Protein AF-A0A8C3P202-F1 (afdb_monomer_lite)

Radius of gyration: 119.76 Å; chains: 1; bounding box: 228×41×345 Å

Sequence (283 aa):
MEAIKKKMQMLKLDKENALDRAEQAEAEQKQAEERSKQLEDELAAMQKKLKGTEDELDKYSEALKDAQEKLELAEKKAADAEAEVASLNRRIQLVEEELDRAQERLATALQKLEEAEKAADESERGMKVIENRALKDEEKMELQEIQLKEAKHIAEEADRKYEEVARKLVIIEGDLERTEERAELAESHSRELQEQIRVMDQNLKCLSVAEEKYSQKEDKYEEEIKILTDKLKEAETRAEFAERSVAKLEKTIDDLEDELYAQKLKYKAISEELDHALNDMTS

InterPro domains:
  IPR000533 Tropomyosin [PF00261] (67-282)
  IPR000533 Tropomyosin [PR00194] (84-101)
  IPR000533 Tropomyosin [PR00194] (120-140)
  IPR000533 Tropomyosin [PR00194] (145-173)
  IPR000533 Tropomyosin [PR00194] (175-198)
  IPR000533 Tropomyosin [PR00194] (231-256)
  IPR000533 Tropomyosin [PS00326] (232-240)

Organism: NCBI:txid181631

pLDDT: mean 90.15, std 11.26, range [46.34, 98.5]

Secondary structure (DSSP, 8-state):
-HHHHHHHHHHHHHHHHHHHHHHHHHHHHHHHHHHHHHHHHHHHHHHHHHHHHHHHHHHHHHHHHHHHHHHHHHHHHHHHHHHHHHHHHHHHHHHHHHHHHHHHHHHHHHHHHHHHHHHHHHHHHHHHHHHHHHHHHHHHHHHHHHHHHHHHHHHHHHHHHHHHHHHHHHHHHHHHHHHHHHHHHHHHHHHHHHHHHHHHHHHHHHHHHHHHHHHHHHHHHHHHHHHHHHHHHHHHHHHHHHHHHHHHHHHHHHHHHHHHHHHHHHHHHHHHHHHHHHHHTT-

Foldseek 3Di:
DPPVVVVVVVVVVVVVVVVVVVVVVVVVVVVVVVVVVVVVVVVVVVVVVVVVVVVVVVVVVVVVVVVVVVVVVVVVVVVVVVVVVVVVVVVVVVVVVVVVVVVVVVVVVVVVVVVVVVVVVVVVVVVVVVVVVVVVVVVVVVVVVVVVVVVVVVVVVVVVVVVVVVVVVVVVVVVVVVVVVVVVVVVVVVVVVVVVVVVVVVVVVVVVVVVVVVVVVVVVVVVVVVVVVVVVVVVVVVVVVVVVVVVVVVVVVVVVVVVVVVVVVVVVVVVVVVVVVVVVVVD

Structure (mmCIF, N/CA/C/O backbone):
data_AF-A0A8C3P202-F1
#
_entry.id   AF-A0A8C3P202-F1
#
loop_
_atom_site.group_PDB
_atom_site.id
_atom_site.type_symbol
_atom_site.label_atom_id
_atom_site.label_alt_id
_atom_site.label_comp_id
_atom_site.label_asym_id
_atom_site.label_entity_id
_atom_site.label_seq_id
_atom_site.pdbx_PDB_ins_code
_atom_site.Cartn_x
_atom_site.Cartn_y
_atom_site.Cartn_z
_atom_site.occupancy
_atom_site.B_iso_or_equiv
_atom_site.auth_seq_id
_atom_site.auth_comp_id
_atom_site.auth_asym_id
_atom_site.auth_atom_id
_atom_site.pdbx_PDB_model_num
ATOM 1 N N . MET A 1 1 ? -106.188 -20.465 180.409 1.00 54.84 1 MET A N 1
ATOM 2 C CA . MET A 1 1 ? -106.252 -21.406 179.266 1.00 54.84 1 MET A CA 1
ATOM 3 C C . MET A 1 1 ? -106.196 -20.729 177.883 1.00 54.84 1 MET A C 1
ATOM 5 O O . MET A 1 1 ? -106.003 -21.439 176.908 1.00 54.84 1 MET A O 1
ATOM 9 N N . GLU A 1 2 ? -106.261 -19.393 177.755 1.00 55.88 2 GLU A N 1
ATOM 10 C CA . GLU A 1 2 ? -106.167 -18.702 176.445 1.00 55.88 2 GLU A CA 1
ATOM 11 C C . GLU A 1 2 ? -104.735 -18.437 175.930 1.00 55.88 2 GLU A C 1
ATOM 13 O O . GLU A 1 2 ? -104.514 -18.387 174.722 1.00 55.88 2 GLU A O 1
ATOM 18 N N . ALA A 1 3 ? -103.733 -18.322 176.809 1.00 57.66 3 ALA A N 1
ATOM 19 C CA . ALA A 1 3 ? -102.369 -17.942 176.411 1.00 57.66 3 ALA A CA 1
ATOM 20 C C . ALA A 1 3 ? -101.606 -19.026 175.613 1.00 57.66 3 ALA A C 1
ATOM 22 O O . ALA A 1 3 ? -100.763 -18.705 174.778 1.00 57.66 3 ALA A O 1
ATOM 23 N N . ILE A 1 4 ? -101.918 -20.311 175.821 1.00 57.53 4 ILE A N 1
ATOM 24 C CA . ILE A 1 4 ? -101.243 -21.433 175.138 1.00 57.53 4 ILE A CA 1
ATOM 25 C C . ILE A 1 4 ? -101.755 -21.593 173.697 1.00 57.53 4 ILE A C 1
ATOM 27 O O . ILE A 1 4 ? -100.977 -21.873 172.787 1.00 57.53 4 ILE A O 1
ATOM 31 N N . LYS A 1 5 ? -103.044 -21.320 173.456 1.00 58.12 5 LYS A N 1
ATOM 32 C CA . LYS A 1 5 ? -103.673 -21.453 172.132 1.00 58.12 5 LYS A CA 1
ATOM 33 C C . LYS A 1 5 ? -103.136 -20.418 171.131 1.00 58.12 5 LYS A C 1
ATOM 35 O O . LYS A 1 5 ? -102.836 -20.773 169.995 1.00 58.12 5 LYS A O 1
ATOM 40 N N . LYS A 1 6 ? -102.910 -19.173 171.577 1.00 61.78 6 LYS A N 1
ATOM 41 C CA . LYS A 1 6 ? -102.292 -18.106 170.763 1.00 61.78 6 LYS A CA 1
ATOM 42 C C . LYS A 1 6 ? -100.832 -18.395 170.395 1.00 61.78 6 LYS A C 1
ATOM 44 O O . LYS A 1 6 ? -100.430 -18.133 169.267 1.00 61.78 6 LYS A O 1
ATOM 49 N N . LYS A 1 7 ? -100.044 -18.973 171.310 1.00 61.66 7 LYS A N 1
ATOM 50 C CA . LYS A 1 7 ? -98.632 -19.310 171.049 1.00 61.66 7 LYS A CA 1
ATOM 51 C C . LYS A 1 7 ? -98.490 -20.478 170.066 1.00 61.66 7 LYS A C 1
ATOM 53 O O . LYS A 1 7 ? -97.602 -20.466 169.222 1.00 61.66 7 LYS A O 1
ATOM 58 N N . MET A 1 8 ? -99.407 -21.444 170.132 1.00 64.00 8 MET A N 1
ATOM 59 C CA . MET A 1 8 ? -99.471 -22.566 169.194 1.00 64.00 8 MET A CA 1
ATOM 60 C C . MET A 1 8 ? -99.947 -22.131 167.795 1.00 64.00 8 MET A C 1
ATOM 62 O O . MET A 1 8 ? -99.439 -22.641 166.803 1.00 64.00 8 MET A O 1
ATOM 66 N N . GLN A 1 9 ? -100.861 -21.154 167.701 1.00 62.09 9 GLN A N 1
ATOM 67 C CA . GLN A 1 9 ? -101.230 -20.528 166.422 1.00 62.09 9 GLN A CA 1
ATOM 68 C C . GLN A 1 9 ? -100.078 -19.723 165.805 1.00 62.09 9 GLN A C 1
ATOM 70 O O . GLN A 1 9 ? -99.850 -19.855 164.609 1.00 62.09 9 GLN A O 1
ATOM 75 N N . MET A 1 10 ? -99.324 -18.957 166.604 1.00 69.00 10 MET A N 1
ATOM 76 C CA . MET A 1 10 ? -98.134 -18.246 166.111 1.00 69.00 10 MET A CA 1
ATOM 77 C C . MET A 1 10 ? -97.054 -19.205 165.603 1.00 69.00 10 MET A C 1
ATOM 79 O O . MET A 1 10 ? -96.585 -19.038 164.489 1.00 69.00 10 MET A O 1
ATOM 83 N N . LEU A 1 11 ? -96.727 -20.266 166.349 1.00 66.94 11 LEU A N 1
ATOM 84 C CA . LEU A 1 11 ? -95.738 -21.256 165.901 1.00 66.94 11 LEU A CA 1
ATOM 85 C C . LEU A 1 11 ? -96.169 -22.012 164.637 1.00 66.94 11 LEU A C 1
ATOM 87 O O . LEU A 1 11 ? -95.322 -22.420 163.846 1.00 66.94 11 LEU A O 1
ATOM 91 N N . LYS A 1 12 ? -97.478 -22.211 164.438 1.00 69.25 12 LYS A N 1
ATOM 92 C CA . LYS A 1 12 ? -98.001 -22.815 163.209 1.00 69.25 12 LYS A CA 1
ATOM 93 C C . LYS A 1 12 ? -97.858 -21.863 162.016 1.00 69.25 12 LYS A C 1
ATOM 95 O O . LYS A 1 12 ? -97.403 -22.303 160.969 1.00 69.25 12 LYS A O 1
ATOM 100 N N . LEU A 1 13 ? -98.165 -20.579 162.213 1.00 73.50 13 LEU A N 1
ATOM 101 C CA . LEU A 1 13 ? -98.005 -19.537 161.197 1.00 73.50 13 LEU A CA 1
ATOM 102 C C . LEU A 1 13 ? -96.526 -19.312 160.837 1.00 73.50 13 LEU A C 1
ATOM 104 O O . LEU A 1 13 ? -96.193 -19.177 159.667 1.00 73.50 13 LEU A O 1
ATOM 108 N N . ASP A 1 14 ? -95.625 -19.333 161.823 1.00 71.94 14 ASP A N 1
ATOM 109 C CA . ASP A 1 14 ? -94.181 -19.209 161.590 1.00 71.94 14 ASP A CA 1
ATOM 110 C C . ASP A 1 14 ? -93.615 -20.424 160.843 1.00 71.94 14 ASP A C 1
ATOM 112 O O . ASP A 1 14 ? -92.742 -20.271 159.992 1.00 71.94 14 ASP A O 1
ATOM 116 N N . LYS A 1 15 ? -94.131 -21.632 161.116 1.00 71.75 15 LYS A N 1
ATOM 117 C CA . LYS A 1 15 ? -93.761 -22.842 160.370 1.00 71.75 15 LYS A CA 1
ATOM 118 C C . LYS A 1 15 ? -94.269 -22.797 158.927 1.00 71.75 15 LYS A C 1
ATOM 120 O O . LYS A 1 15 ? -93.517 -23.168 158.033 1.00 71.75 15 LYS A O 1
ATOM 125 N N . GLU A 1 16 ? -95.512 -22.367 158.708 1.00 72.69 16 GLU A N 1
ATOM 126 C CA . GLU A 1 16 ? -96.085 -22.201 157.363 1.00 72.69 16 GLU A CA 1
ATOM 127 C C . GLU A 1 16 ? -95.304 -21.132 156.572 1.00 72.69 16 GLU A C 1
ATOM 129 O O . GLU A 1 16 ? -94.831 -21.424 155.483 1.00 72.69 16 GLU A O 1
ATOM 134 N N . ASN A 1 17 ? -94.989 -19.976 157.169 1.00 72.88 17 ASN A N 1
ATOM 135 C CA . ASN A 1 17 ? -94.157 -18.944 156.527 1.00 72.88 17 ASN A CA 1
ATOM 136 C C . ASN A 1 17 ? -92.713 -19.395 156.235 1.00 72.88 17 ASN A C 1
ATOM 138 O O . ASN A 1 17 ? -92.104 -18.944 155.264 1.00 72.88 17 ASN A O 1
ATOM 142 N N . ALA A 1 18 ? -92.121 -20.232 157.093 1.00 75.62 18 ALA A N 1
ATOM 143 C CA . ALA A 1 18 ? -90.781 -20.770 156.865 1.00 75.62 18 ALA A CA 1
ATOM 144 C C . ALA A 1 18 ? -90.766 -21.828 155.751 1.00 75.62 18 ALA A C 1
ATOM 146 O O . ALA A 1 18 ? -89.800 -21.882 154.993 1.00 75.62 18 ALA A O 1
ATOM 147 N N . LEU A 1 19 ? -91.828 -22.635 155.645 1.00 72.75 19 LEU A N 1
ATOM 148 C CA . LEU A 1 19 ? -92.011 -23.592 154.554 1.00 72.75 19 LEU A CA 1
ATOM 149 C C . LEU A 1 19 ? -92.249 -22.874 153.226 1.00 72.75 19 LEU A C 1
ATOM 151 O O . LEU A 1 19 ? -91.530 -23.162 152.278 1.00 72.75 19 LEU A O 1
ATOM 155 N N . ASP A 1 20 ? -93.131 -21.873 153.186 1.00 75.81 20 ASP A N 1
ATOM 156 C CA . ASP A 1 20 ? -93.367 -21.075 151.977 1.00 75.81 20 ASP A CA 1
ATOM 157 C C . ASP A 1 20 ? -92.078 -20.386 151.506 1.00 75.81 20 ASP A C 1
ATOM 159 O O . ASP A 1 20 ? -91.771 -20.393 150.319 1.00 75.81 20 ASP A O 1
ATOM 163 N N . ARG A 1 21 ? -91.261 -19.848 152.426 1.00 75.81 21 ARG A N 1
ATOM 164 C CA . ARG A 1 21 ? -89.943 -19.282 152.077 1.00 75.81 21 ARG A CA 1
ATOM 165 C C . ARG A 1 21 ? -88.950 -20.321 151.563 1.00 75.81 21 ARG A C 1
ATOM 167 O O . ARG A 1 21 ? -88.157 -19.989 150.688 1.00 75.81 21 ARG A O 1
ATOM 174 N N . ALA A 1 22 ? -88.952 -21.533 152.113 1.00 76.38 22 ALA A N 1
ATOM 175 C CA . ALA A 1 22 ? -88.107 -22.619 151.625 1.00 76.38 22 ALA A CA 1
ATOM 176 C C . ALA A 1 22 ? -88.545 -23.083 150.228 1.00 76.38 22 ALA A C 1
ATOM 178 O O . ALA A 1 22 ? -87.693 -23.232 149.359 1.00 76.38 22 ALA A O 1
ATOM 179 N N . GLU A 1 23 ? -89.850 -23.218 149.982 1.00 77.06 23 GLU A N 1
ATOM 180 C CA . GLU A 1 23 ? -90.392 -23.556 148.660 1.00 77.06 23 GLU A CA 1
ATOM 181 C C . GLU A 1 23 ? -90.104 -22.453 147.631 1.00 77.06 23 GLU A C 1
ATOM 183 O O . GLU A 1 23 ? -89.724 -22.744 146.497 1.00 77.06 23 GLU A O 1
ATOM 188 N N . GLN A 1 24 ? -90.208 -21.180 148.028 1.00 78.75 24 GLN A N 1
ATOM 189 C CA . GLN A 1 24 ? -89.862 -20.049 147.165 1.00 78.75 24 GLN A CA 1
ATOM 190 C C . GLN A 1 24 ? -88.363 -20.030 146.833 1.00 78.75 24 GLN A C 1
ATOM 192 O O . GLN A 1 24 ? -87.998 -19.830 145.677 1.00 78.75 24 GLN A O 1
ATOM 197 N N . ALA A 1 25 ? -87.499 -20.305 147.814 1.00 77.88 25 ALA A N 1
ATOM 198 C CA . ALA A 1 25 ? -86.056 -20.391 147.607 1.00 77.88 25 ALA A CA 1
ATOM 199 C C . ALA A 1 25 ? -85.651 -21.598 146.739 1.00 77.88 25 ALA A C 1
ATOM 201 O O . ALA A 1 25 ? -84.775 -21.456 145.891 1.00 77.88 25 ALA A O 1
ATOM 202 N N . GLU A 1 26 ? -86.297 -22.762 146.889 1.00 78.81 26 GLU A N 1
ATOM 203 C CA . GLU A 1 26 ? -86.082 -23.919 146.004 1.00 78.81 26 GLU A CA 1
ATOM 204 C C . GLU A 1 26 ? -86.549 -23.634 144.570 1.00 78.81 26 GLU A C 1
ATOM 206 O O . GLU A 1 26 ? -85.863 -23.998 143.612 1.00 78.81 26 GLU A O 1
ATOM 211 N N . ALA A 1 27 ? -87.686 -22.953 144.398 1.00 80.62 27 ALA A N 1
ATOM 212 C CA . ALA A 1 27 ? -88.175 -22.556 143.081 1.00 80.62 27 ALA A CA 1
ATOM 213 C C . ALA A 1 27 ? -87.225 -21.558 142.397 1.00 80.62 27 ALA A C 1
ATOM 215 O O . ALA A 1 27 ? -86.916 -21.715 141.214 1.00 80.62 27 ALA A O 1
ATOM 216 N N . GLU A 1 28 ? -86.717 -20.570 143.138 1.00 81.00 28 GLU A N 1
ATOM 217 C CA . GLU A 1 28 ? -85.725 -19.611 142.641 1.00 81.00 28 GLU A CA 1
ATOM 218 C C . GLU A 1 28 ? -84.378 -20.277 142.336 1.00 81.00 28 GLU A C 1
ATOM 220 O O . GLU A 1 28 ? -83.794 -20.002 141.287 1.00 81.00 28 GLU A O 1
ATOM 225 N N . GLN A 1 29 ? -83.907 -21.197 143.187 1.00 82.75 29 GLN A N 1
ATOM 226 C CA . GLN A 1 29 ? -82.690 -21.973 142.936 1.00 82.75 29 GLN A CA 1
ATOM 227 C C . GLN A 1 29 ? -82.827 -22.792 141.653 1.00 82.75 29 GLN A C 1
ATOM 229 O O . GLN A 1 29 ? -81.955 -22.729 140.790 1.00 82.75 29 GLN A O 1
ATOM 234 N N . LYS A 1 30 ? -83.939 -23.511 141.484 1.00 82.62 30 LYS A N 1
ATOM 235 C CA . LYS A 1 30 ? -84.180 -24.327 140.292 1.00 82.62 30 LYS A CA 1
ATOM 236 C C . LYS A 1 30 ? -84.268 -23.472 139.026 1.00 82.62 30 LYS A C 1
ATOM 238 O O . LYS A 1 30 ? -83.717 -23.841 137.993 1.00 82.62 30 LYS A O 1
ATOM 243 N N . GLN A 1 31 ? -84.898 -22.300 139.108 1.00 83.38 31 GLN A N 1
ATOM 244 C CA . GLN A 1 31 ? -84.976 -21.359 137.990 1.00 83.38 31 GLN A CA 1
ATOM 245 C C . GLN A 1 31 ? -83.608 -20.733 137.657 1.00 83.38 31 GLN A C 1
ATOM 247 O O . GLN A 1 31 ? -83.308 -20.486 136.486 1.00 83.38 31 GLN A O 1
ATOM 252 N N . ALA A 1 32 ? -82.765 -20.487 138.662 1.00 82.56 32 ALA A N 1
ATOM 253 C CA . ALA A 1 32 ? -81.394 -20.020 138.475 1.00 82.56 32 ALA A CA 1
ATOM 254 C C . ALA A 1 32 ? -80.491 -21.113 137.881 1.00 82.56 32 ALA A C 1
ATOM 256 O O . ALA A 1 32 ? -79.708 -20.818 136.983 1.00 82.56 32 ALA A O 1
ATOM 257 N N . GLU A 1 33 ? -80.637 -22.366 138.314 1.00 82.38 33 GLU A N 1
ATOM 258 C CA . GLU A 1 33 ? -79.932 -23.523 137.752 1.00 82.38 33 GLU A CA 1
ATOM 259 C C . GLU A 1 33 ? -80.336 -23.777 136.294 1.00 82.38 33 GLU A C 1
ATOM 261 O O . GLU A 1 33 ? -79.470 -23.972 135.442 1.00 82.38 33 GLU A O 1
ATOM 266 N N . GLU A 1 34 ? -81.630 -23.695 135.966 1.00 85.00 34 GLU A N 1
ATOM 267 C CA . GLU A 1 34 ? -82.111 -23.794 134.581 1.00 85.00 34 GLU A CA 1
ATOM 268 C C . GLU A 1 34 ? -81.570 -22.655 133.704 1.00 85.00 34 GLU A C 1
ATOM 270 O O . GLU A 1 34 ? -81.128 -22.909 132.583 1.00 85.00 34 GLU A O 1
ATOM 275 N N . ARG A 1 35 ? -81.526 -21.416 134.216 1.00 85.44 35 ARG A N 1
ATOM 276 C CA . ARG A 1 35 ? -80.904 -20.281 133.509 1.00 85.44 35 ARG A CA 1
ATOM 277 C C . ARG A 1 35 ? -79.398 -20.448 133.341 1.00 85.44 35 ARG A C 1
ATOM 279 O O . ARG A 1 35 ? -78.883 -20.146 132.270 1.00 85.44 35 ARG A O 1
ATOM 286 N N . SER A 1 36 ? -78.697 -20.925 134.367 1.00 86.69 36 SER A N 1
ATOM 287 C CA . SER A 1 36 ? -77.256 -21.189 134.298 1.00 86.69 36 SER A CA 1
ATOM 288 C C . SER A 1 36 ? -76.960 -22.230 133.227 1.00 86.69 36 SER A C 1
ATOM 290 O O . SER A 1 36 ? -76.088 -22.024 132.393 1.00 86.69 36 SER A O 1
ATOM 292 N N . LYS A 1 37 ? -77.752 -23.305 133.186 1.00 87.12 37 LYS A N 1
ATOM 293 C CA . LYS A 1 37 ? -77.608 -24.372 132.198 1.00 87.12 37 LYS A CA 1
ATOM 294 C C . LYS A 1 37 ? -77.903 -23.898 130.772 1.00 87.12 37 LYS A C 1
ATOM 296 O O . LYS A 1 37 ? -77.155 -24.227 129.860 1.00 87.12 37 LYS A O 1
ATOM 301 N N . GLN A 1 38 ? -78.939 -23.078 130.580 1.00 86.25 38 GLN A N 1
ATOM 302 C CA . GLN A 1 38 ? -79.222 -22.451 129.281 1.00 86.25 38 GLN A CA 1
ATOM 303 C C . GLN A 1 38 ? -78.065 -21.560 128.811 1.00 86.25 38 GLN A C 1
ATOM 305 O O . GLN A 1 38 ? -77.662 -21.645 127.654 1.00 86.25 38 GLN A O 1
ATOM 310 N N . LEU A 1 39 ? -77.500 -20.745 129.705 1.00 84.69 39 LEU A N 1
ATOM 311 C CA . LEU A 1 39 ? -76.360 -19.886 129.384 1.00 84.69 39 LEU A CA 1
ATOM 312 C C . LEU A 1 39 ? -75.084 -20.691 129.106 1.00 84.69 39 LEU A C 1
ATOM 314 O O . LEU A 1 39 ? -74.321 -20.316 128.221 1.00 84.69 39 LEU A O 1
ATOM 318 N N . GLU A 1 40 ? -74.851 -21.795 129.817 1.00 84.50 40 GLU A N 1
ATOM 319 C CA . GLU A 1 40 ? -73.735 -22.712 129.551 1.00 84.50 40 GLU A CA 1
ATOM 320 C C . GLU A 1 40 ? -73.865 -23.386 128.177 1.00 84.50 40 GLU A C 1
ATOM 322 O O . GLU A 1 40 ? -72.892 -23.421 127.419 1.00 84.50 40 GLU A O 1
ATOM 327 N N . ASP A 1 41 ? -75.064 -23.854 127.817 1.00 87.9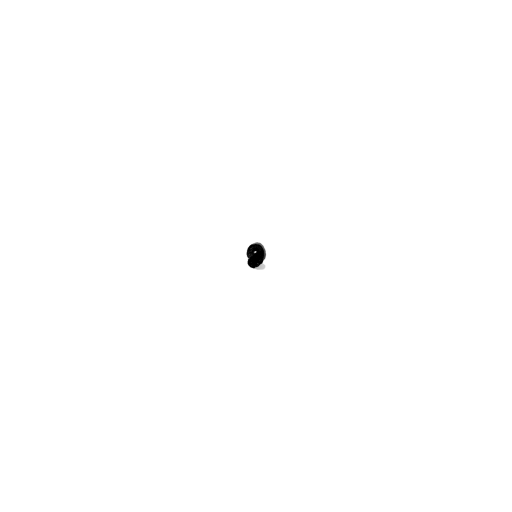4 41 ASP A N 1
ATOM 328 C CA . ASP A 1 41 ? -75.341 -24.453 126.507 1.00 87.94 41 ASP A CA 1
ATOM 329 C C . ASP A 1 41 ? -75.203 -23.420 125.368 1.00 87.94 41 ASP A C 1
ATOM 331 O O . ASP A 1 41 ? -74.625 -23.717 124.315 1.00 87.94 41 ASP A O 1
ATOM 335 N N . GLU A 1 42 ? -75.669 -22.182 125.573 1.00 87.75 42 GLU A N 1
ATOM 336 C CA . GLU A 1 42 ? -75.486 -21.075 124.624 1.00 87.75 42 GLU A CA 1
ATOM 337 C C . GLU A 1 42 ? -74.012 -20.678 124.477 1.00 87.75 42 GLU A C 1
ATOM 339 O O . GLU A 1 42 ? -73.537 -20.475 123.355 1.00 87.75 42 GLU A O 1
ATOM 344 N N . LEU A 1 43 ? -73.261 -20.618 125.581 1.00 88.12 43 LEU A N 1
ATOM 345 C CA . LEU A 1 43 ? -71.829 -20.330 125.567 1.00 88.12 43 LEU A CA 1
ATOM 346 C C . LEU A 1 43 ? -71.063 -21.418 124.804 1.00 88.12 43 LEU A C 1
ATOM 348 O O . LEU A 1 43 ? -70.231 -21.099 123.955 1.00 88.12 43 LEU A O 1
ATOM 352 N N . ALA A 1 44 ? -71.382 -22.693 125.040 1.00 88.94 44 ALA A N 1
ATOM 353 C CA . ALA A 1 44 ? -70.796 -23.819 124.317 1.00 88.94 44 ALA A CA 1
ATOM 354 C C . ALA A 1 44 ? -71.130 -23.776 122.813 1.00 88.94 44 ALA A C 1
ATOM 356 O O . ALA A 1 44 ? -70.258 -24.005 121.967 1.00 88.94 44 ALA A O 1
ATOM 357 N N . ALA A 1 45 ? -72.370 -23.429 122.452 1.00 89.69 45 ALA A N 1
ATOM 358 C CA . ALA A 1 45 ? -72.771 -23.259 121.057 1.00 89.69 45 ALA A CA 1
ATOM 359 C C . ALA A 1 45 ? -72.044 -22.082 120.380 1.00 89.69 45 ALA A C 1
ATOM 361 O O . ALA A 1 45 ? -71.606 -22.207 119.231 1.00 89.69 45 ALA A O 1
ATOM 362 N N . MET A 1 46 ? -71.875 -20.960 121.085 1.00 87.50 46 MET A N 1
ATOM 363 C CA . MET A 1 46 ? -71.148 -19.786 120.595 1.00 87.50 46 MET A CA 1
ATOM 364 C C . MET A 1 46 ? -69.649 -20.054 120.460 1.00 87.50 46 MET A C 1
ATOM 366 O O . MET A 1 46 ? -69.072 -19.687 119.443 1.00 87.50 46 MET A O 1
ATOM 370 N N . GLN A 1 47 ? -69.031 -20.769 121.403 1.00 89.06 47 GLN A N 1
ATOM 371 C CA . GLN A 1 47 ? -67.635 -21.204 121.292 1.00 89.06 47 GLN A CA 1
ATOM 372 C C . GLN A 1 47 ? -67.423 -22.141 120.099 1.00 89.06 47 GLN A C 1
ATOM 374 O O . GLN A 1 47 ? -66.440 -22.006 119.373 1.00 89.06 47 GLN A O 1
ATOM 379 N N . LYS A 1 48 ? -68.362 -23.062 119.840 1.00 91.62 48 LYS A N 1
ATOM 380 C CA . LYS A 1 48 ? -68.295 -23.942 118.665 1.00 91.62 48 LYS A CA 1
ATOM 381 C C . LYS A 1 48 ? -68.431 -23.165 117.352 1.00 91.62 48 LYS A C 1
ATOM 383 O O . LYS A 1 48 ? -67.718 -23.472 116.400 1.00 91.62 48 LYS A O 1
ATOM 388 N N . LYS A 1 49 ? -69.326 -22.171 117.293 1.00 91.31 49 LYS A N 1
ATOM 389 C CA . LYS A 1 49 ? -69.456 -21.279 116.128 1.00 91.31 49 LYS A CA 1
ATOM 390 C C . LYS A 1 49 ? -68.209 -20.426 115.925 1.00 91.31 49 LYS A C 1
ATOM 392 O O . LYS A 1 49 ? -67.736 -20.364 114.800 1.00 91.31 49 LYS A O 1
ATOM 397 N N . LEU A 1 50 ? -67.671 -19.840 116.997 1.00 90.81 50 LEU A N 1
ATOM 398 C CA . LEU A 1 50 ? -66.444 -19.047 116.963 1.00 90.81 50 LEU A CA 1
ATOM 399 C C . LEU A 1 50 ? -65.290 -19.870 116.385 1.00 90.81 50 LEU A C 1
ATOM 401 O O . LEU A 1 50 ? -64.668 -19.446 115.418 1.00 90.81 50 LEU A O 1
ATOM 405 N N . LYS A 1 51 ? -65.095 -21.092 116.892 1.00 91.56 51 LYS A N 1
ATOM 406 C CA . LYS A 1 51 ? -64.060 -21.996 116.390 1.00 91.56 51 LYS A CA 1
ATOM 407 C C . LYS A 1 51 ? -64.262 -22.359 114.915 1.00 91.56 51 LYS A C 1
ATOM 409 O O . LYS A 1 51 ? -63.310 -22.362 114.151 1.00 91.56 51 LYS A O 1
ATOM 414 N N . GLY A 1 52 ? -65.504 -22.611 114.494 1.00 91.00 52 GLY A N 1
ATOM 415 C CA . GLY A 1 52 ? -65.817 -22.850 113.081 1.00 91.00 52 GLY A CA 1
ATOM 416 C C . GLY A 1 52 ? -65.497 -21.647 112.186 1.00 91.00 52 GLY A C 1
ATOM 417 O O . GLY A 1 52 ? -64.946 -21.824 111.106 1.00 91.00 52 GLY A O 1
ATOM 418 N N . THR A 1 53 ? -65.792 -20.428 112.646 1.00 89.62 53 THR A N 1
ATOM 419 C CA . THR A 1 53 ? -65.451 -19.201 111.912 1.00 89.62 53 THR A CA 1
ATOM 420 C C . THR A 1 53 ? -63.954 -18.895 111.914 1.00 89.62 53 THR A C 1
ATOM 422 O O . THR A 1 53 ? -63.462 -18.367 110.925 1.00 89.62 53 THR A O 1
ATOM 425 N N . GLU A 1 54 ? -63.224 -19.238 112.980 1.00 90.19 54 GLU A N 1
ATOM 426 C CA . GLU A 1 54 ? -61.758 -19.143 113.035 1.00 90.19 54 GLU A CA 1
ATOM 427 C C . GLU A 1 54 ? -61.118 -20.119 112.038 1.00 90.19 54 GLU A C 1
ATOM 429 O O . GLU A 1 54 ? -60.323 -19.696 111.204 1.00 90.19 54 GLU A O 1
ATOM 434 N N . ASP A 1 55 ? -61.556 -21.383 112.024 1.00 92.38 55 ASP A N 1
ATOM 435 C CA . ASP A 1 55 ? -61.076 -22.392 111.069 1.00 92.38 55 ASP A CA 1
ATOM 436 C C . ASP A 1 55 ? -61.365 -21.989 109.604 1.00 92.38 55 ASP A C 1
ATOM 438 O O . ASP A 1 55 ? -60.590 -22.294 108.695 1.00 92.38 55 ASP A O 1
ATOM 442 N N . GLU A 1 56 ? -62.502 -21.336 109.336 1.00 92.00 56 GLU A N 1
ATOM 443 C CA . GLU A 1 56 ? -62.824 -20.791 108.010 1.00 92.00 56 GLU A CA 1
ATOM 444 C C . GLU A 1 56 ? -61.966 -19.571 107.665 1.00 92.00 56 GLU A C 1
ATOM 446 O O . GLU A 1 56 ? -61.479 -19.469 106.537 1.00 92.00 56 GLU A O 1
ATOM 451 N N . LEU A 1 57 ? -61.749 -18.666 108.621 1.00 92.94 57 LEU A N 1
ATOM 452 C CA . LEU A 1 57 ? -60.904 -17.489 108.440 1.00 92.94 57 LEU A CA 1
ATOM 453 C C . LEU A 1 57 ? -59.456 -17.882 108.131 1.00 92.94 57 LEU A C 1
ATOM 455 O O . LEU A 1 57 ? -58.857 -17.293 107.229 1.00 92.94 57 LEU A O 1
ATOM 459 N N . ASP A 1 58 ? -58.921 -18.892 108.816 1.00 93.56 58 ASP A N 1
ATOM 460 C CA . ASP A 1 58 ? -57.579 -19.420 108.569 1.00 93.56 58 ASP A CA 1
ATOM 461 C C . ASP A 1 58 ? -57.476 -20.010 107.157 1.00 93.56 58 ASP A C 1
ATOM 463 O O . ASP A 1 58 ? -56.579 -19.643 106.395 1.00 93.56 58 ASP A O 1
ATOM 467 N N . LYS A 1 59 ? -58.456 -20.826 106.742 1.00 94.00 59 LYS A N 1
ATOM 468 C CA . LYS A 1 59 ? -58.508 -21.388 105.379 1.00 94.00 59 LYS A CA 1
ATOM 469 C C . LYS A 1 59 ? -58.574 -20.313 104.300 1.00 94.00 59 LYS A C 1
ATOM 471 O O . LYS A 1 59 ? -57.869 -20.410 103.297 1.00 94.00 59 LYS A O 1
ATOM 476 N N . TYR A 1 60 ? -59.424 -19.302 104.471 1.00 93.19 60 TYR A N 1
ATOM 477 C CA . TYR A 1 60 ? -59.521 -18.211 103.501 1.00 93.19 60 TYR A CA 1
ATOM 478 C C . TYR A 1 60 ? -58.267 -17.336 103.499 1.00 93.19 60 TYR A C 1
ATOM 480 O O . TYR A 1 60 ? -57.878 -16.857 102.437 1.00 93.19 60 TYR A O 1
ATOM 488 N N . SER A 1 61 ? -57.608 -17.162 104.645 1.00 93.25 61 SER A N 1
ATOM 489 C CA . SER A 1 61 ? -56.356 -16.406 104.744 1.00 93.25 61 SER A CA 1
ATOM 490 C C . SER A 1 61 ? -55.196 -17.122 104.051 1.00 93.25 61 SER A C 1
A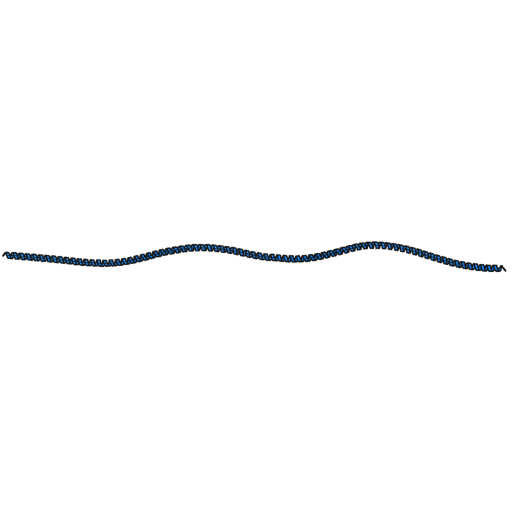TOM 492 O O . SER A 1 61 ? -54.436 -16.481 103.325 1.00 93.25 61 SER A O 1
ATOM 494 N N . GLU A 1 62 ? -55.075 -18.442 104.219 1.00 94.44 62 GLU A N 1
ATOM 495 C CA . GLU A 1 62 ? -54.099 -19.252 103.479 1.00 94.44 62 GLU A CA 1
ATOM 496 C C . GLU A 1 62 ? -54.398 -19.249 101.976 1.00 94.44 62 GLU A C 1
ATOM 498 O O . GLU A 1 62 ? -53.516 -18.947 101.175 1.00 94.44 62 GLU A O 1
ATOM 503 N N . ALA A 1 63 ? -55.656 -19.469 101.578 1.00 94.56 63 ALA A N 1
ATOM 504 C CA . ALA A 1 63 ? -56.045 -19.437 100.168 1.00 94.56 63 ALA A CA 1
ATOM 505 C C . ALA A 1 63 ? -55.804 -18.062 99.518 1.00 94.56 63 ALA A C 1
ATOM 507 O O . ALA A 1 63 ? -55.426 -17.988 98.347 1.00 94.56 63 ALA A O 1
ATOM 508 N N . LEU A 1 64 ? -56.008 -16.972 100.267 1.00 94.44 64 LEU A N 1
ATOM 509 C CA . LEU A 1 64 ? -55.724 -15.616 99.808 1.00 94.44 64 LEU A CA 1
ATOM 510 C C . LEU A 1 64 ? -54.222 -15.402 99.603 1.00 94.44 64 LEU A C 1
ATOM 512 O O . LEU A 1 64 ? -53.843 -14.860 98.567 1.00 94.44 64 LEU A O 1
ATOM 516 N N . LYS A 1 65 ? -53.377 -15.854 100.540 1.00 94.88 65 LYS A N 1
ATOM 517 C CA . LYS A 1 65 ? -51.915 -15.791 100.389 1.00 94.88 65 LYS A CA 1
ATOM 518 C C . LYS A 1 65 ? -51.443 -16.568 99.164 1.00 94.88 65 LYS A C 1
ATOM 520 O O . LYS A 1 65 ? -50.738 -16.005 98.334 1.00 94.88 65 LYS A O 1
ATOM 525 N N . ASP A 1 66 ? -51.903 -17.805 98.992 1.00 94.94 66 ASP A N 1
ATOM 526 C CA . ASP A 1 66 ? -51.559 -18.629 97.828 1.00 94.94 66 ASP A CA 1
ATOM 527 C C . ASP A 1 66 ? -51.992 -17.976 96.506 1.00 94.94 66 ASP A C 1
ATOM 529 O O . ASP A 1 66 ? -51.293 -18.059 95.491 1.00 94.94 66 ASP A O 1
ATOM 533 N N . ALA A 1 67 ? -53.169 -17.342 96.486 1.00 94.31 67 ALA A N 1
ATOM 534 C CA . ALA A 1 67 ? -53.665 -16.626 95.316 1.00 94.31 67 ALA A CA 1
ATOM 535 C C . ALA A 1 67 ? -52.839 -15.364 95.021 1.00 94.31 67 ALA A C 1
ATOM 537 O O . ALA A 1 67 ? -52.555 -15.096 93.854 1.00 94.31 67 ALA A O 1
ATOM 538 N N . GLN A 1 68 ? -52.428 -14.625 96.055 1.00 93.81 68 GLN A N 1
ATOM 539 C CA . GLN A 1 68 ? -51.554 -13.457 95.929 1.00 93.81 68 GLN A CA 1
ATOM 540 C C . GLN A 1 68 ? -50.169 -13.845 95.405 1.00 93.81 68 GLN A C 1
ATOM 542 O O . GLN A 1 68 ? -49.712 -13.253 94.433 1.00 93.81 68 GLN A O 1
ATOM 547 N N . GLU A 1 69 ? -49.545 -14.893 95.949 1.00 95.44 69 GLU A N 1
ATOM 548 C CA . GLU A 1 69 ? -48.248 -15.379 95.455 1.00 95.44 69 GLU A CA 1
ATOM 549 C C . GLU A 1 69 ? -48.327 -15.827 93.988 1.00 95.44 69 GLU A C 1
ATOM 551 O O . GLU A 1 69 ? -47.447 -15.521 93.178 1.00 95.44 69 GLU A O 1
ATOM 556 N N . LYS A 1 70 ? -49.405 -16.526 93.603 1.00 95.44 70 LYS A N 1
ATOM 557 C CA . LYS A 1 70 ? -49.635 -16.918 92.203 1.00 95.44 70 LYS A CA 1
ATOM 558 C C . LYS A 1 70 ? -49.854 -15.716 91.291 1.00 95.44 70 LYS A C 1
ATOM 560 O O . LYS A 1 70 ? -49.388 -15.752 90.151 1.00 95.44 70 LYS A O 1
ATOM 565 N N . LEU A 1 71 ? -50.558 -14.690 91.767 1.00 95.00 71 LEU A N 1
ATOM 566 C CA . LEU A 1 71 ? -50.779 -13.455 91.023 1.00 95.00 71 LEU A CA 1
ATOM 567 C C . LEU A 1 71 ? -49.454 -12.729 90.782 1.00 95.00 71 LEU A C 1
ATOM 569 O O . LEU A 1 71 ? -49.141 -12.445 89.632 1.00 95.00 71 LEU A O 1
ATOM 573 N N . GLU A 1 72 ? -48.635 -12.534 91.817 1.00 95.44 72 GLU A N 1
ATOM 574 C CA . GLU A 1 72 ? -47.320 -11.891 91.688 1.00 95.44 72 GLU A CA 1
ATOM 575 C C . GLU A 1 72 ? -46.401 -12.652 90.718 1.00 95.44 72 GLU A C 1
ATOM 577 O O . GLU A 1 72 ? -45.723 -12.057 89.877 1.00 95.44 72 GLU A O 1
ATOM 582 N N . LEU A 1 73 ? -46.407 -13.989 90.770 1.00 95.75 73 LEU A N 1
ATOM 583 C CA . LEU A 1 73 ? -45.675 -14.833 89.819 1.00 95.75 73 LEU A CA 1
ATOM 584 C C . LEU A 1 73 ? -46.177 -14.676 88.377 1.00 95.75 73 LEU A C 1
ATOM 586 O O . LEU A 1 73 ? -45.369 -14.701 87.444 1.00 95.75 73 LEU A O 1
ATOM 590 N N . ALA A 1 74 ? -47.490 -14.556 88.179 1.00 95.56 74 ALA A N 1
ATOM 591 C CA . ALA A 1 74 ? -48.086 -14.361 86.863 1.00 95.56 74 ALA A CA 1
ATOM 592 C C . ALA A 1 74 ? -47.793 -12.959 86.313 1.00 95.56 74 ALA A C 1
ATOM 594 O O . ALA A 1 74 ? -47.399 -12.842 85.155 1.00 95.56 74 ALA A O 1
ATOM 595 N N . GLU A 1 75 ? -47.909 -11.922 87.143 1.00 95.00 75 GLU A N 1
ATOM 596 C CA . GLU A 1 75 ? -47.577 -10.538 86.791 1.00 95.00 75 GLU A CA 1
ATOM 597 C C . GLU A 1 75 ? -46.100 -10.398 86.431 1.00 95.00 75 GLU A C 1
ATOM 599 O O . GLU A 1 75 ? -45.772 -9.809 85.403 1.00 95.00 75 GLU A O 1
ATOM 604 N N . LYS A 1 76 ? -45.203 -11.019 87.206 1.00 96.31 76 LYS A N 1
ATOM 605 C CA . LYS A 1 76 ? -43.773 -11.032 86.888 1.00 96.31 76 LYS A CA 1
ATOM 606 C C . LYS A 1 76 ? -43.497 -11.700 85.539 1.00 96.31 76 LYS A C 1
ATOM 608 O O . LYS A 1 76 ? -42.777 -11.142 84.721 1.00 96.31 76 LYS A O 1
ATOM 613 N N . LYS A 1 77 ? -44.104 -12.863 85.275 1.00 96.00 77 LYS A N 1
ATOM 614 C CA . LYS A 1 77 ? -43.966 -13.545 83.975 1.00 96.00 77 LYS A CA 1
ATOM 615 C C . LYS A 1 77 ? -44.529 -12.722 82.818 1.00 96.00 77 LYS A C 1
ATOM 617 O O . LYS A 1 77 ? -43.947 -12.739 81.738 1.00 96.00 77 LYS A O 1
ATOM 622 N N . ALA A 1 78 ? -45.650 -12.033 83.025 1.00 95.69 78 ALA A N 1
ATOM 623 C CA . ALA A 1 78 ? -46.232 -11.155 82.018 1.00 95.69 78 ALA A CA 1
ATOM 624 C C . ALA A 1 78 ? -45.300 -9.972 81.720 1.00 95.69 78 ALA A C 1
ATOM 626 O O . ALA A 1 78 ? -45.014 -9.715 80.555 1.00 95.69 78 ALA A O 1
ATOM 627 N N . ALA A 1 79 ? -44.752 -9.329 82.755 1.00 95.75 79 ALA A N 1
ATOM 628 C CA . ALA A 1 79 ? -43.795 -8.235 82.606 1.00 95.75 79 ALA A CA 1
ATOM 629 C C . ALA A 1 79 ? -42.508 -8.675 81.882 1.00 95.75 79 ALA A C 1
ATOM 631 O O . ALA A 1 79 ? -42.035 -7.971 80.990 1.00 95.75 79 ALA A O 1
ATOM 632 N N . ASP A 1 80 ? -41.970 -9.853 82.216 1.00 95.94 80 ASP A N 1
ATOM 633 C CA . ASP A 1 80 ? -40.798 -10.421 81.538 1.00 95.94 80 ASP A CA 1
ATOM 634 C C . ASP A 1 80 ? -41.097 -10.688 80.045 1.00 95.94 80 ASP A C 1
ATOM 636 O O . ASP A 1 80 ? -40.312 -10.310 79.173 1.00 95.94 80 ASP A O 1
ATOM 640 N N . ALA A 1 81 ? -42.265 -11.260 79.727 1.00 95.50 81 ALA A N 1
ATOM 641 C CA . ALA A 1 81 ? -42.686 -11.508 78.346 1.00 95.50 81 ALA A CA 1
ATOM 642 C C . ALA A 1 81 ? -42.929 -10.208 77.555 1.00 95.50 81 ALA A C 1
ATOM 644 O O . ALA A 1 81 ? -42.532 -10.107 76.394 1.00 95.50 81 ALA A O 1
ATOM 645 N N . GLU A 1 82 ? -43.543 -9.192 78.166 1.00 95.62 82 GLU A N 1
ATOM 646 C CA . GLU A 1 82 ? -43.723 -7.871 77.549 1.00 95.62 82 GLU A CA 1
ATOM 647 C C . GLU A 1 82 ? -42.375 -7.201 77.251 1.00 95.62 82 GLU A C 1
ATOM 649 O O . GLU A 1 82 ? -42.193 -6.619 76.175 1.00 95.62 82 GLU A O 1
ATOM 654 N N . ALA A 1 83 ? -41.400 -7.333 78.156 1.00 96.31 83 ALA A N 1
ATOM 655 C CA . ALA A 1 83 ? -40.046 -6.833 77.944 1.00 96.31 83 ALA A CA 1
ATOM 656 C C . ALA A 1 83 ? -39.332 -7.561 76.789 1.00 96.31 83 ALA A C 1
ATOM 658 O O . ALA A 1 83 ? -38.682 -6.915 75.958 1.00 96.31 83 ALA A O 1
ATOM 659 N N . GLU A 1 84 ? -39.481 -8.886 76.685 1.00 96.81 84 GLU A N 1
ATOM 660 C CA . GLU A 1 84 ? -38.950 -9.669 75.564 1.00 96.81 84 GLU A CA 1
ATOM 661 C C . GLU A 1 84 ? -39.587 -9.267 74.230 1.00 96.81 84 GLU A C 1
ATOM 663 O O . GLU A 1 84 ? -38.869 -9.029 73.256 1.00 96.81 84 GLU A O 1
ATOM 668 N N . VAL A 1 85 ? -40.914 -9.109 74.181 1.00 97.12 85 VAL A N 1
ATOM 669 C CA . VAL A 1 85 ? -41.631 -8.659 72.976 1.00 97.12 85 VAL A CA 1
ATOM 670 C C . VAL A 1 85 ? -41.169 -7.262 72.556 1.00 97.12 85 VAL A C 1
ATOM 672 O O . VAL A 1 85 ? -40.912 -7.027 71.374 1.00 97.12 85 VAL A O 1
ATOM 675 N N . ALA A 1 86 ? -40.991 -6.338 73.503 1.00 96.56 86 ALA A N 1
ATOM 676 C CA . ALA A 1 86 ? -40.472 -5.003 73.213 1.00 96.56 86 ALA A CA 1
ATOM 677 C C . ALA A 1 86 ? -39.041 -5.045 72.641 1.00 96.56 86 ALA A C 1
ATOM 679 O O . ALA A 1 86 ? -38.725 -4.314 71.698 1.00 96.56 86 ALA A O 1
ATOM 680 N N . SER A 1 87 ? -38.182 -5.920 73.173 1.00 97.50 87 SER A N 1
ATOM 681 C CA . SER A 1 87 ? -36.819 -6.138 72.671 1.00 97.50 87 SER A CA 1
ATOM 682 C C . SER A 1 87 ? -36.808 -6.736 71.259 1.00 97.50 87 SER A C 1
ATOM 684 O O . SER A 1 87 ? -36.105 -6.239 70.374 1.00 97.50 87 SER A O 1
ATOM 686 N N . LEU A 1 88 ? -37.631 -7.759 71.011 1.00 97.38 88 LEU A N 1
ATOM 687 C CA . LEU A 1 88 ? -37.765 -8.391 69.698 1.00 97.38 88 LEU A CA 1
ATOM 688 C C . LEU A 1 88 ? -38.305 -7.417 68.649 1.00 97.38 88 LEU A C 1
ATOM 690 O O . LEU A 1 88 ? -37.763 -7.370 67.550 1.00 97.38 88 LEU A O 1
ATOM 694 N N . ASN A 1 89 ? -39.288 -6.582 68.992 1.00 96.62 89 ASN A N 1
ATOM 695 C CA . ASN A 1 89 ? -39.806 -5.560 68.079 1.00 96.62 89 ASN A CA 1
ATOM 696 C C . ASN A 1 89 ? -38.738 -4.531 67.689 1.00 96.62 89 ASN A C 1
ATOM 698 O O . ASN A 1 89 ? -38.627 -4.180 66.517 1.00 96.62 89 ASN A O 1
ATOM 702 N N . ARG A 1 90 ? -37.893 -4.097 68.635 1.00 96.81 90 ARG A N 1
ATOM 703 C CA . ARG A 1 90 ? -36.740 -3.240 68.303 1.00 96.81 90 ARG A CA 1
ATOM 704 C C . ARG A 1 90 ? -35.752 -3.951 67.384 1.00 96.81 90 ARG A C 1
ATOM 706 O O . ARG A 1 90 ? -35.220 -3.339 66.466 1.00 96.81 90 ARG A O 1
ATOM 713 N N . ARG A 1 91 ? -35.503 -5.242 67.615 1.00 97.62 91 ARG A N 1
ATOM 714 C CA . ARG A 1 91 ? -34.606 -6.038 66.771 1.00 97.62 91 ARG A CA 1
ATOM 715 C C . ARG A 1 91 ? -35.158 -6.220 65.356 1.00 97.62 91 ARG A C 1
ATOM 717 O O . ARG A 1 91 ? -34.376 -6.153 64.417 1.00 97.62 91 ARG A O 1
ATOM 724 N N . ILE A 1 92 ? -36.467 -6.417 65.207 1.00 97.50 92 ILE A N 1
ATOM 725 C CA . ILE A 1 92 ? -37.140 -6.496 63.903 1.00 97.50 92 ILE A CA 1
ATOM 726 C C . ILE A 1 92 ? -36.930 -5.196 63.125 1.00 97.50 92 ILE A C 1
ATOM 728 O O . ILE A 1 92 ? -36.412 -5.257 62.018 1.00 97.50 92 ILE A O 1
ATOM 732 N N . GLN A 1 93 ? -37.199 -4.038 63.737 1.00 96.94 93 GLN A N 1
ATOM 733 C CA . GLN A 1 93 ? -37.004 -2.735 63.084 1.00 96.94 93 GLN A CA 1
ATOM 734 C C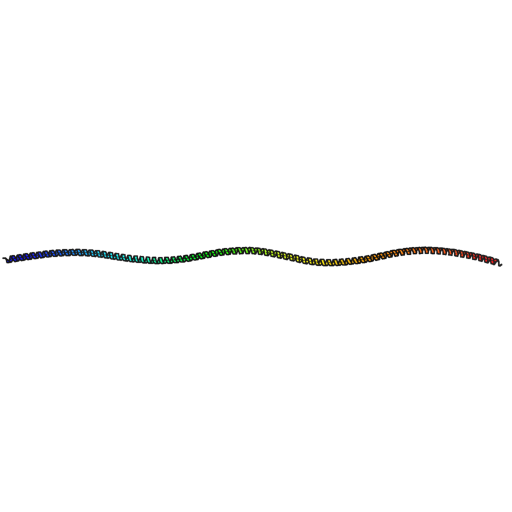 . GLN A 1 93 ? -35.563 -2.523 62.605 1.00 96.94 93 GLN A C 1
ATOM 736 O O . GLN A 1 93 ? -35.339 -2.083 61.483 1.00 96.94 93 GLN A O 1
ATOM 741 N N . LEU A 1 94 ? -34.571 -2.879 63.428 1.00 97.62 94 LEU A N 1
ATOM 742 C CA . LEU A 1 94 ? -33.162 -2.757 63.041 1.00 97.62 94 LEU A CA 1
ATOM 743 C C . LEU A 1 94 ? -32.804 -3.661 61.854 1.00 97.62 94 LEU A C 1
ATOM 745 O O . LEU A 1 94 ? -32.071 -3.239 60.964 1.00 97.62 94 LEU A O 1
ATOM 749 N N . VAL A 1 95 ? -33.322 -4.892 61.828 1.00 97.81 95 VAL A N 1
ATOM 750 C CA . VAL A 1 95 ? -33.086 -5.831 60.721 1.00 97.81 95 VAL A CA 1
ATOM 751 C C . VAL A 1 95 ? -33.795 -5.372 59.445 1.00 97.81 95 VAL A C 1
ATOM 753 O O . VAL A 1 95 ? -33.228 -5.512 58.365 1.00 97.81 95 VAL A O 1
ATOM 756 N N . GLU A 1 96 ? -34.997 -4.806 59.551 1.00 97.62 96 GLU A N 1
ATOM 757 C CA . GLU A 1 96 ? -35.720 -4.215 58.418 1.00 97.62 96 GLU A CA 1
ATOM 758 C C . GLU A 1 96 ? -34.947 -3.026 57.830 1.00 97.62 96 GLU A C 1
ATOM 760 O O . GLU A 1 96 ? -34.692 -3.000 56.628 1.00 97.62 96 GLU A O 1
ATOM 765 N N . GLU A 1 97 ? -34.451 -2.107 58.666 1.00 97.25 97 GLU A N 1
ATOM 766 C CA . GLU A 1 97 ? -33.616 -0.993 58.197 1.00 97.25 97 GLU A CA 1
ATOM 767 C C . GLU A 1 97 ? -32.307 -1.464 57.539 1.00 97.25 97 GLU A C 1
ATOM 769 O O . GLU A 1 97 ? -31.842 -0.875 56.558 1.00 97.25 97 GLU A O 1
ATOM 774 N N . GLU A 1 98 ? -31.668 -2.506 58.077 1.00 97.69 98 GLU A N 1
ATOM 775 C CA . GLU A 1 98 ? -30.473 -3.097 57.467 1.00 97.69 98 GLU A CA 1
ATOM 776 C C . GLU A 1 98 ? -30.783 -3.754 56.119 1.00 97.69 98 GLU A C 1
ATOM 778 O O . GLU A 1 98 ? -29.989 -3.622 55.180 1.00 97.69 98 GLU A O 1
ATOM 783 N N . LEU A 1 99 ? -31.934 -4.421 56.006 1.00 97.75 99 LEU A N 1
ATOM 784 C CA . LEU A 1 99 ? -32.398 -5.033 54.768 1.00 97.75 99 LEU A CA 1
ATOM 785 C C . LEU A 1 99 ? -32.662 -3.974 53.694 1.00 97.75 99 LEU A C 1
ATOM 787 O O . LEU A 1 99 ? -32.154 -4.122 52.582 1.00 97.75 99 LEU A O 1
ATOM 791 N N . ASP A 1 100 ? -33.362 -2.891 54.030 1.00 97.81 100 ASP A N 1
ATOM 792 C CA . ASP A 1 100 ? -33.648 -1.792 53.101 1.00 97.81 100 ASP A CA 1
ATOM 793 C C . ASP A 1 100 ? -32.347 -1.154 52.589 1.00 97.81 100 ASP A C 1
ATOM 795 O O . ASP A 1 100 ? -32.135 -1.006 51.381 1.00 97.81 100 ASP A O 1
ATOM 799 N N . ARG A 1 101 ? -31.390 -0.883 53.489 1.00 97.69 101 ARG A N 1
ATOM 800 C CA . ARG A 1 101 ? -30.063 -0.361 53.106 1.00 97.69 101 ARG A CA 1
ATOM 801 C C . ARG A 1 101 ? -29.286 -1.333 52.219 1.00 97.69 101 ARG A C 1
ATOM 803 O O . ARG A 1 101 ? -28.554 -0.902 51.324 1.00 97.69 101 ARG A O 1
ATOM 810 N N . ALA A 1 102 ? -29.381 -2.637 52.473 1.00 97.81 102 ALA A N 1
ATOM 811 C CA . ALA A 1 102 ? -28.737 -3.648 51.640 1.00 97.81 102 ALA A CA 1
ATOM 812 C C . ALA A 1 102 ? -29.376 -3.716 50.244 1.00 97.81 102 ALA A C 1
ATOM 814 O O . ALA A 1 102 ? -28.651 -3.819 49.251 1.00 97.81 102 ALA A O 1
ATOM 815 N N . GLN A 1 103 ? -30.702 -3.594 50.155 1.00 97.81 103 GLN A N 1
ATOM 816 C CA . GLN A 1 103 ? -31.437 -3.569 48.891 1.00 97.81 103 GLN A CA 1
ATOM 817 C C . GLN A 1 103 ? -31.103 -2.332 48.051 1.00 97.81 103 GLN A C 1
ATOM 819 O O . GLN A 1 103 ? -30.827 -2.474 46.861 1.00 97.81 103 GLN A O 1
ATOM 824 N N . GLU A 1 104 ? -31.026 -1.140 48.648 1.00 97.81 104 GLU A N 1
ATOM 825 C CA . GLU A 1 104 ? -30.616 0.080 47.931 1.00 97.81 104 GLU A CA 1
ATOM 826 C C . GLU A 1 104 ? -29.188 -0.026 47.372 1.00 97.81 104 GLU A C 1
ATOM 828 O O . GLU A 1 104 ? -28.911 0.339 46.221 1.00 97.81 104 GLU A O 1
ATOM 833 N N . ARG A 1 105 ? -28.263 -0.575 48.171 1.00 97.88 105 ARG A N 1
ATOM 834 C CA . ARG A 1 105 ? -26.884 -0.829 47.731 1.00 97.88 105 ARG A CA 1
ATOM 835 C C . ARG A 1 105 ? -26.837 -1.834 46.588 1.00 97.88 105 ARG A C 1
ATOM 837 O O . ARG A 1 105 ? -26.091 -1.618 45.634 1.00 97.88 105 ARG A O 1
ATOM 844 N N . LEU A 1 106 ? -27.627 -2.904 46.673 1.00 97.75 106 LEU A N 1
ATOM 845 C CA . LEU A 1 106 ? -27.722 -3.911 45.621 1.00 97.75 106 LEU A CA 1
ATOM 846 C C . LEU A 1 106 ? -28.276 -3.307 44.327 1.00 97.75 106 LEU A C 1
ATOM 848 O O . LEU A 1 106 ? -27.681 -3.511 43.274 1.00 97.75 106 LEU A O 1
ATOM 852 N N . ALA A 1 107 ? -29.350 -2.520 44.401 1.00 98.19 107 ALA A N 1
ATOM 853 C CA . ALA A 1 107 ? -29.929 -1.844 43.242 1.00 98.19 107 ALA A CA 1
ATOM 854 C C . ALA A 1 107 ? -28.899 -0.941 42.545 1.00 98.19 107 ALA A C 1
ATOM 856 O O . ALA A 1 107 ? -28.716 -1.015 41.331 1.00 98.19 107 ALA A O 1
ATOM 857 N N . THR A 1 108 ? -28.146 -0.162 43.325 1.00 98.06 108 THR A N 1
ATOM 858 C CA . THR A 1 108 ? -27.075 0.697 42.797 1.00 98.06 108 THR A CA 1
ATOM 859 C C . THR A 1 108 ? -25.942 -0.118 42.161 1.00 98.06 108 THR A C 1
ATOM 861 O O . THR A 1 108 ? -25.391 0.276 41.133 1.00 98.06 108 THR A O 1
ATOM 864 N N . ALA A 1 109 ? -25.563 -1.247 42.765 1.00 98.12 109 ALA A N 1
ATOM 865 C CA . ALA A 1 109 ? -24.525 -2.121 42.225 1.00 98.12 109 ALA A CA 1
ATOM 866 C C . ALA A 1 109 ? -24.958 -2.778 40.906 1.00 98.12 109 ALA A C 1
ATOM 868 O O . ALA A 1 109 ? -24.161 -2.835 39.973 1.00 98.12 109 ALA A O 1
ATOM 869 N N . LEU A 1 110 ? -26.218 -3.211 40.810 1.00 98.06 110 LEU A N 1
ATOM 870 C CA . LEU A 1 110 ? -26.790 -3.780 39.589 1.00 98.06 110 LEU A CA 1
ATOM 871 C C . LEU A 1 110 ? -26.857 -2.749 38.461 1.00 98.06 110 LEU A C 1
ATOM 873 O O . LEU A 1 110 ? -26.458 -3.060 37.344 1.00 98.06 110 LEU A O 1
ATOM 877 N N . GLN A 1 111 ? -27.267 -1.512 38.754 1.00 98.19 111 GLN A N 1
ATOM 878 C CA . GLN A 1 111 ? -27.268 -0.447 37.749 1.00 98.19 111 GLN A CA 1
ATOM 879 C C . GLN A 1 111 ? -25.854 -0.182 37.204 1.00 98.19 111 GLN A C 1
ATOM 881 O O . GLN A 1 111 ? -25.657 -0.100 35.994 1.00 98.19 111 GLN A O 1
ATOM 886 N N . LYS A 1 112 ? -24.848 -0.099 38.085 1.00 98.31 112 LYS A N 1
ATOM 887 C CA . LYS A 1 112 ? -23.447 0.085 37.667 1.00 98.31 112 LYS A CA 1
ATOM 888 C C . LYS A 1 112 ? -22.917 -1.088 36.847 1.00 98.31 112 LYS A C 1
ATOM 890 O O . LYS A 1 112 ? -22.113 -0.873 35.945 1.00 98.31 112 LYS A O 1
ATOM 895 N N . LEU A 1 113 ? -23.333 -2.310 37.175 1.00 98.00 113 LEU A N 1
ATOM 896 C CA . LEU A 1 113 ? -22.968 -3.497 36.410 1.00 98.00 113 LEU A CA 1
ATOM 897 C C . LEU A 1 113 ? -23.548 -3.424 34.993 1.00 98.00 113 LEU A C 1
ATOM 899 O O . LEU A 1 113 ? -22.804 -3.611 34.040 1.00 98.00 113 LEU A O 1
ATOM 903 N N . GLU A 1 114 ? -24.825 -3.065 34.852 1.00 98.00 114 GLU A N 1
ATOM 904 C CA . GLU A 1 114 ? -25.472 -2.928 33.541 1.00 98.00 114 GLU A CA 1
ATOM 905 C C . GLU A 1 114 ? -24.809 -1.839 32.676 1.00 98.00 114 GLU A C 1
ATOM 907 O O . GLU A 1 114 ? -24.604 -2.017 31.474 1.00 98.00 114 GLU A O 1
ATOM 912 N N . GLU A 1 115 ? -24.433 -0.707 33.277 1.00 97.88 115 GLU A N 1
ATOM 913 C CA . GLU A 1 115 ? -23.692 0.356 32.586 1.00 97.88 115 GLU A CA 1
ATOM 914 C C . GLU A 1 115 ? -22.298 -0.117 32.135 1.00 97.88 115 GLU A C 1
ATOM 916 O O . GLU A 1 115 ? -21.874 0.181 31.016 1.00 97.88 115 GLU A O 1
ATOM 921 N N . ALA A 1 116 ? -21.599 -0.889 32.973 1.00 98.00 116 ALA A N 1
ATOM 922 C CA . ALA A 1 116 ? -20.296 -1.457 32.636 1.00 98.00 116 ALA A CA 1
ATOM 923 C C . ALA A 1 116 ? -20.388 -2.522 31.529 1.00 98.00 116 ALA A C 1
ATOM 925 O O . ALA A 1 116 ? -19.535 -2.539 30.643 1.00 98.00 116 ALA A O 1
ATOM 926 N N . GLU A 1 117 ? -21.421 -3.370 31.543 1.00 97.56 117 GLU A N 1
ATOM 927 C CA . GLU A 1 117 ? -21.687 -4.358 30.489 1.00 97.56 117 GLU A CA 1
ATOM 928 C C . GLU A 1 117 ? -21.954 -3.673 29.145 1.00 97.56 117 GLU A C 1
ATOM 930 O O . GLU A 1 117 ? -21.316 -4.004 28.147 1.00 97.56 117 GLU A O 1
ATOM 935 N N . LYS A 1 118 ? -22.802 -2.636 29.123 1.00 97.81 118 LYS A N 1
ATOM 936 C CA . LYS A 1 118 ? -23.049 -1.842 27.907 1.00 97.81 118 LYS A CA 1
ATOM 937 C C . LYS A 1 118 ? -21.769 -1.206 27.361 1.00 97.81 118 LYS A C 1
ATOM 939 O O . LYS A 1 118 ? -21.522 -1.264 26.158 1.00 97.81 118 LYS A O 1
ATOM 944 N N . ALA A 1 119 ? -20.937 -0.632 28.231 1.00 97.75 119 ALA A N 1
ATOM 945 C CA . ALA A 1 119 ? -19.659 -0.051 27.825 1.00 97.75 119 ALA A CA 1
ATOM 946 C C . ALA A 1 119 ? -18.676 -1.110 27.287 1.00 97.75 119 ALA A C 1
ATOM 948 O O . ALA A 1 119 ? -17.943 -0.843 26.330 1.00 97.75 119 ALA A O 1
ATOM 949 N N . ALA A 1 120 ? -18.662 -2.312 27.871 1.00 98.00 120 ALA A N 1
ATOM 950 C CA . ALA A 1 120 ? -17.846 -3.425 27.395 1.00 98.00 120 ALA A CA 1
ATOM 951 C C . ALA A 1 120 ? -18.297 -3.907 26.005 1.00 98.00 120 ALA A C 1
ATOM 953 O O . ALA A 1 120 ? -17.456 -4.031 25.115 1.00 98.00 120 ALA A O 1
ATOM 954 N N . ASP A 1 121 ? -19.604 -4.071 25.786 1.00 97.94 121 ASP A N 1
ATOM 955 C CA . ASP A 1 121 ? -20.180 -4.459 24.492 1.00 97.94 121 ASP A CA 1
ATOM 956 C C . ASP A 1 121 ? -19.862 -3.435 23.387 1.00 97.94 121 ASP A C 1
ATOM 958 O O . ASP A 1 121 ? -19.527 -3.792 22.251 1.00 97.94 121 ASP A O 1
ATOM 962 N N . GLU A 1 122 ? -19.960 -2.138 23.694 1.00 97.38 122 GLU A N 1
ATOM 963 C CA . GLU A 1 122 ? -19.598 -1.066 22.760 1.00 97.38 122 GLU A CA 1
ATOM 964 C C . GLU A 1 122 ? -18.098 -1.070 22.438 1.00 97.38 122 GLU A C 1
ATOM 966 O O . GLU A 1 122 ? -17.714 -0.917 21.272 1.00 97.38 122 GLU A O 1
ATOM 971 N N . SER A 1 123 ? -17.254 -1.305 23.445 1.00 97.50 123 SER A N 1
ATOM 972 C CA . SER A 1 123 ? -15.806 -1.441 23.277 1.00 97.50 123 SER A CA 1
ATOM 973 C C . SER A 1 123 ? -15.445 -2.645 22.401 1.00 97.50 123 SER A C 1
ATOM 975 O O . SER A 1 123 ? -14.647 -2.511 21.472 1.00 97.50 123 SER A O 1
ATOM 977 N N . GLU A 1 124 ? -16.083 -3.802 22.608 1.00 97.75 124 GLU A N 1
ATOM 978 C CA . GLU A 1 124 ? -15.865 -5.005 21.796 1.00 97.75 124 GLU A CA 1
ATOM 979 C C . GLU A 1 124 ? -16.262 -4.774 20.331 1.00 97.75 124 GLU A C 1
ATOM 981 O O . GLU A 1 124 ? -15.523 -5.126 19.405 1.00 97.75 124 GLU A O 1
ATOM 986 N N . ARG A 1 125 ? -17.395 -4.098 20.093 1.00 97.69 125 ARG A N 1
ATOM 987 C CA . ARG A 1 125 ? -17.798 -3.689 18.737 1.00 97.69 125 ARG A CA 1
ATOM 988 C C . ARG A 1 125 ? -16.768 -2.757 18.105 1.00 97.69 125 ARG A C 1
ATOM 990 O O . ARG A 1 125 ? -16.421 -2.944 16.938 1.00 97.69 125 ARG A O 1
ATOM 997 N N . GLY A 1 126 ? -16.270 -1.778 18.861 1.00 97.50 126 GLY A N 1
ATOM 998 C CA . GLY A 1 126 ? -15.214 -0.867 18.419 1.00 97.50 126 GLY A CA 1
ATOM 999 C C . GLY A 1 126 ? -13.933 -1.610 18.037 1.00 97.50 126 GLY A C 1
ATOM 1000 O O . GLY A 1 126 ? -13.402 -1.402 16.943 1.00 97.50 126 GLY A O 1
ATOM 1001 N N . MET A 1 127 ? -13.491 -2.537 18.889 1.00 97.38 127 MET A N 1
ATOM 1002 C CA . MET A 1 127 ? -12.330 -3.394 18.651 1.00 97.38 127 MET A CA 1
ATOM 1003 C C . MET A 1 127 ? -12.489 -4.194 17.357 1.00 97.38 127 MET A C 1
ATOM 1005 O O . MET A 1 127 ? -11.609 -4.152 16.501 1.00 97.38 127 MET A O 1
ATOM 1009 N N . LYS A 1 128 ? -13.645 -4.835 17.154 1.00 98.00 128 LYS A N 1
ATOM 1010 C CA . LYS A 1 128 ? -13.919 -5.635 15.954 1.00 98.00 128 LYS A CA 1
ATOM 1011 C C . LYS A 1 128 ? -13.912 -4.800 14.672 1.00 98.00 128 LYS A C 1
ATOM 1013 O O . LYS A 1 128 ? -13.472 -5.268 13.623 1.00 98.00 128 LYS A O 1
ATOM 1018 N N . VAL A 1 129 ? -14.391 -3.556 14.716 1.00 98.19 129 VAL A N 1
ATOM 1019 C CA . VAL A 1 129 ? -14.316 -2.644 13.561 1.00 98.19 129 VAL A CA 1
ATOM 1020 C C . VAL A 1 129 ? -12.868 -2.266 13.249 1.00 98.19 129 VAL A C 1
ATOM 1022 O O . VAL A 1 129 ? -12.498 -2.233 12.076 1.00 98.19 129 VAL A O 1
ATOM 1025 N N . ILE A 1 130 ? -12.055 -1.988 14.271 1.00 97.50 130 ILE A N 1
ATOM 1026 C CA . ILE A 1 130 ? -10.634 -1.654 14.102 1.00 97.50 130 ILE A CA 1
ATOM 1027 C C . ILE A 1 130 ? -9.863 -2.854 13.550 1.00 97.50 130 ILE A C 1
ATOM 1029 O O . ILE A 1 130 ? -9.115 -2.688 12.594 1.00 97.50 130 ILE A O 1
ATOM 1033 N N . GLU A 1 131 ? -10.101 -4.053 14.076 1.00 97.44 131 GLU A N 1
ATOM 1034 C CA . GLU A 1 131 ? -9.494 -5.297 13.592 1.00 97.44 131 GLU A CA 1
ATOM 1035 C C . GLU A 1 131 ? -9.804 -5.536 12.107 1.00 97.44 131 GLU A C 1
ATOM 1037 O O . GLU A 1 131 ? -8.900 -5.734 11.302 1.00 97.44 131 GLU A O 1
ATOM 1042 N N . ASN A 1 132 ? -11.071 -5.398 11.700 1.00 97.44 132 ASN A N 1
ATOM 1043 C CA . ASN A 1 132 ? -11.453 -5.525 10.290 1.00 97.44 132 ASN A CA 1
ATOM 1044 C C . ASN A 1 132 ? -10.818 -4.456 9.388 1.00 97.44 132 ASN A C 1
ATOM 1046 O O . ASN A 1 132 ? -10.596 -4.709 8.204 1.00 97.44 132 ASN A O 1
ATOM 1050 N N . ARG A 1 133 ? -10.573 -3.244 9.903 1.00 98.12 133 ARG A N 1
ATOM 1051 C CA . ARG A 1 133 ? -9.851 -2.205 9.152 1.00 98.12 133 ARG A CA 1
ATOM 1052 C C . ARG A 1 133 ? -8.375 -2.559 9.020 1.00 98.12 133 ARG A C 1
ATOM 1054 O O . ARG A 1 133 ? -7.863 -2.490 7.912 1.00 98.12 133 ARG A O 1
ATOM 1061 N N . ALA A 1 134 ? -7.745 -2.995 10.108 1.00 97.94 134 ALA A N 1
ATOM 1062 C CA . ALA A 1 134 ? -6.346 -3.402 10.117 1.00 97.94 134 ALA A CA 1
ATOM 1063 C C . ALA A 1 134 ? -6.082 -4.541 9.121 1.00 97.94 134 ALA A C 1
ATOM 1065 O O . ALA A 1 134 ? -5.181 -4.411 8.303 1.00 97.94 134 ALA A O 1
ATOM 1066 N N . LEU A 1 135 ? -6.928 -5.580 9.103 1.00 97.94 135 LEU A N 1
ATOM 1067 C CA . LEU A 1 135 ? -6.810 -6.689 8.147 1.00 97.94 135 LEU A CA 1
ATOM 1068 C C . LEU A 1 135 ? -6.916 -6.220 6.687 1.00 97.94 135 LEU A C 1
ATOM 1070 O O . LEU A 1 135 ? -6.124 -6.623 5.844 1.00 97.94 135 LEU A O 1
ATOM 1074 N N . LYS A 1 136 ? -7.862 -5.324 6.379 1.00 98.00 136 LYS A N 1
ATOM 1075 C CA . LYS A 1 136 ? -8.003 -4.770 5.019 1.00 98.00 136 LYS A CA 1
ATOM 1076 C C . LYS A 1 136 ? -6.819 -3.900 4.609 1.00 98.00 136 LYS A C 1
ATOM 1078 O O . LYS A 1 136 ? -6.439 -3.894 3.439 1.00 98.00 136 LYS A O 1
ATOM 1083 N N . ASP A 1 137 ? -6.280 -3.127 5.546 1.00 97.81 137 ASP A N 1
ATOM 1084 C CA . ASP A 1 137 ? -5.107 -2.295 5.297 1.00 97.81 137 ASP A CA 1
ATOM 1085 C C . ASP A 1 137 ? -3.855 -3.163 5.090 1.00 97.81 137 ASP A C 1
ATOM 1087 O O . ASP A 1 137 ? -3.051 -2.853 4.213 1.00 97.81 137 ASP A O 1
ATOM 1091 N N . GLU A 1 138 ? -3.731 -4.274 5.820 1.00 98.00 138 GLU A N 1
ATOM 1092 C CA . GLU A 1 138 ? -2.672 -5.275 5.657 1.00 98.00 138 GLU A CA 1
ATOM 1093 C C . GLU A 1 138 ? -2.751 -5.963 4.284 1.00 98.00 138 GLU A C 1
ATOM 1095 O O . GLU A 1 138 ? -1.790 -5.894 3.520 1.00 98.00 138 GLU A O 1
ATOM 1100 N N . GLU A 1 139 ? -3.921 -6.481 3.887 1.00 97.75 139 GLU A N 1
ATOM 1101 C CA . GLU A 1 139 ? -4.142 -7.062 2.547 1.00 97.75 139 GLU A CA 1
ATOM 1102 C C . GLU A 1 139 ? -3.796 -6.071 1.421 1.00 97.75 139 GLU A C 1
ATOM 1104 O O . GLU A 1 139 ? -3.178 -6.418 0.407 1.00 97.75 139 GLU A O 1
ATOM 1109 N N . LYS A 1 140 ? -4.183 -4.800 1.586 1.00 98.25 140 LYS A N 1
ATOM 1110 C CA . LYS A 1 140 ? -3.871 -3.748 0.614 1.00 98.25 140 LYS A CA 1
ATOM 1111 C C . LYS A 1 140 ? -2.373 -3.452 0.564 1.00 98.25 140 LYS A C 1
ATOM 1113 O O . LYS A 1 140 ? -1.849 -3.213 -0.526 1.00 98.25 140 LYS A O 1
ATOM 1118 N N . MET A 1 141 ? -1.701 -3.440 1.712 1.00 97.81 141 MET A N 1
ATOM 1119 C CA . MET A 1 141 ? -0.262 -3.209 1.803 1.00 97.81 141 MET A CA 1
ATOM 1120 C C . MET A 1 141 ? 0.516 -4.325 1.106 1.00 97.81 141 MET A C 1
ATOM 1122 O O . MET A 1 141 ? 1.393 -4.024 0.298 1.00 97.81 141 MET A O 1
ATOM 1126 N N . GLU A 1 142 ? 0.146 -5.587 1.330 1.00 98.00 142 GLU A N 1
ATOM 1127 C CA . GLU A 1 142 ? 0.762 -6.739 0.662 1.00 98.00 142 GLU A CA 1
ATOM 1128 C C . GLU A 1 142 ? 0.603 -6.665 -0.863 1.00 98.00 142 GLU A C 1
ATOM 1130 O O . GLU A 1 142 ? 1.574 -6.833 -1.608 1.00 98.00 142 GLU A O 1
ATOM 1135 N N . LEU A 1 143 ? -0.599 -6.328 -1.349 1.00 98.12 143 LEU A N 1
ATOM 1136 C CA . LEU A 1 143 ? -0.847 -6.158 -2.782 1.00 98.12 143 LEU A CA 1
ATOM 1137 C C . LEU A 1 143 ? 0.020 -5.036 -3.378 1.00 98.12 143 LEU A C 1
ATOM 1139 O O . LEU A 1 143 ? 0.603 -5.197 -4.453 1.00 98.12 143 LEU A O 1
ATOM 1143 N N . GLN A 1 144 ? 0.119 -3.901 -2.682 1.00 97.94 144 GLN A N 1
ATOM 1144 C CA . GLN A 1 144 ? 0.958 -2.781 -3.107 1.00 97.94 144 GLN A CA 1
ATOM 1145 C C . GLN A 1 144 ? 2.449 -3.136 -3.088 1.00 97.94 144 GLN A C 1
ATOM 1147 O O . GLN A 1 144 ? 3.190 -2.682 -3.959 1.00 97.94 144 GLN A O 1
ATOM 1152 N N . GLU A 1 145 ? 2.900 -3.961 -2.143 1.00 98.25 145 GLU A N 1
ATOM 1153 C CA . GLU A 1 145 ? 4.287 -4.418 -2.081 1.00 98.25 145 GLU A CA 1
ATOM 1154 C C . GLU A 1 145 ? 4.643 -5.312 -3.277 1.00 98.25 145 GLU A C 1
ATOM 1156 O O . GLU A 1 145 ? 5.710 -5.145 -3.876 1.00 98.25 145 GLU A O 1
ATOM 1161 N N . ILE A 1 146 ? 3.743 -6.219 -3.669 1.00 98.31 146 ILE A N 1
ATOM 1162 C CA . ILE A 1 146 ? 3.918 -7.060 -4.862 1.00 98.31 146 ILE A CA 1
ATOM 1163 C C . ILE A 1 146 ? 3.990 -6.186 -6.118 1.00 98.31 146 ILE A C 1
ATOM 1165 O O . ILE A 1 146 ? 4.955 -6.287 -6.877 1.00 98.31 146 ILE A O 1
ATOM 1169 N N . GLN A 1 147 ? 3.041 -5.262 -6.293 1.00 98.00 147 GLN A N 1
ATOM 1170 C CA . GLN A 1 147 ? 3.035 -4.335 -7.433 1.00 98.00 147 GLN A CA 1
ATOM 1171 C C . GLN A 1 147 ? 4.304 -3.474 -7.488 1.00 98.00 147 GLN A C 1
ATOM 1173 O O . GLN A 1 147 ? 4.854 -3.236 -8.562 1.00 98.00 147 GLN A O 1
ATOM 1178 N N . LEU A 1 148 ? 4.805 -3.025 -6.334 1.00 98.19 148 LEU A N 1
ATOM 1179 C CA . LEU A 1 148 ? 6.047 -2.262 -6.254 1.00 98.19 148 LEU A CA 1
ATOM 1180 C C . LEU A 1 148 ? 7.260 -3.104 -6.671 1.00 98.19 148 LEU A C 1
ATOM 1182 O O . LEU A 1 148 ? 8.139 -2.595 -7.367 1.00 98.19 148 LEU A O 1
ATOM 1186 N N . LYS A 1 149 ? 7.327 -4.374 -6.252 1.00 98.44 149 LYS A N 1
ATOM 1187 C CA . LYS A 1 149 ? 8.399 -5.298 -6.659 1.00 98.44 149 LYS A CA 1
ATOM 1188 C C . LYS A 1 149 ? 8.374 -5.543 -8.167 1.00 98.44 149 LYS A C 1
ATOM 1190 O O . LYS A 1 149 ? 9.424 -5.459 -8.801 1.00 98.44 149 LYS A O 1
ATOM 1195 N N . GLU A 1 150 ? 7.198 -5.767 -8.746 1.00 98.06 150 GLU A N 1
ATOM 1196 C CA . GLU A 1 150 ? 7.033 -5.934 -10.195 1.00 98.06 150 GLU A CA 1
ATOM 1197 C C . GLU A 1 150 ? 7.442 -4.673 -10.966 1.00 98.06 150 GLU A C 1
ATOM 1199 O O . GLU A 1 150 ? 8.233 -4.753 -11.905 1.00 98.06 150 GLU A O 1
ATOM 1204 N N . ALA A 1 151 ? 6.982 -3.494 -10.534 1.00 98.12 151 ALA A N 1
ATOM 1205 C CA . ALA A 1 151 ? 7.335 -2.224 -11.167 1.00 98.12 151 ALA A CA 1
ATOM 1206 C C . ALA A 1 151 ? 8.849 -1.955 -11.127 1.00 98.12 151 ALA A C 1
ATOM 1208 O O . ALA A 1 151 ? 9.420 -1.505 -12.121 1.00 98.12 151 ALA A O 1
ATOM 1209 N N . LYS A 1 152 ? 9.512 -2.270 -10.005 1.00 98.38 152 LYS A N 1
ATOM 1210 C CA . LYS A 1 152 ? 10.975 -2.176 -9.887 1.00 98.38 152 LYS A CA 1
ATOM 1211 C C . LYS A 1 152 ? 11.685 -3.128 -10.843 1.00 98.38 152 LYS A C 1
ATOM 1213 O O . LYS A 1 152 ? 12.594 -2.697 -11.540 1.00 98.38 152 LYS A O 1
ATOM 1218 N N . HIS A 1 153 ? 11.245 -4.382 -10.927 1.00 98.44 153 HIS A N 1
ATOM 1219 C CA . HIS A 1 153 ? 11.845 -5.354 -11.839 1.00 98.44 153 HIS A CA 1
ATOM 1220 C C . HIS A 1 153 ? 11.713 -4.919 -13.306 1.00 98.44 153 HIS A C 1
ATOM 1222 O O . HIS A 1 153 ? 12.675 -5.001 -14.066 1.00 98.44 153 HIS A O 1
ATOM 1228 N N . ILE A 1 154 ? 10.548 -4.393 -13.702 1.00 98.12 154 ILE A N 1
ATOM 1229 C CA . ILE A 1 154 ? 10.327 -3.861 -15.055 1.00 98.12 154 ILE A CA 1
ATOM 1230 C C . ILE A 1 154 ? 11.254 -2.673 -15.337 1.00 98.12 154 ILE A C 1
ATOM 1232 O O . ILE A 1 154 ? 11.834 -2.601 -16.421 1.00 98.12 154 ILE A O 1
ATOM 1236 N N . ALA A 1 155 ? 11.413 -1.755 -14.379 1.00 98.31 155 ALA A N 1
ATOM 1237 C CA . ALA A 1 155 ? 12.322 -0.619 -14.519 1.00 98.31 155 ALA A CA 1
ATOM 1238 C C . ALA A 1 155 ? 13.781 -1.080 -14.674 1.00 98.31 155 ALA A C 1
ATOM 1240 O O . ALA A 1 155 ? 14.457 -0.659 -15.607 1.00 98.31 155 ALA A O 1
ATOM 1241 N N . GLU A 1 156 ? 14.237 -2.016 -13.840 1.00 98.06 156 GLU A N 1
ATOM 1242 C CA . GLU A 1 156 ? 15.591 -2.574 -13.924 1.00 98.06 156 GLU A CA 1
ATOM 1243 C C . GLU A 1 156 ? 15.844 -3.314 -15.249 1.00 98.06 156 GLU A C 1
ATOM 1245 O O . GLU A 1 156 ? 16.922 -3.201 -15.834 1.00 98.06 156 GLU A O 1
ATOM 1250 N N . GLU A 1 157 ? 14.866 -4.070 -15.758 1.00 98.19 157 GLU A N 1
ATOM 1251 C CA . GLU A 1 157 ? 14.971 -4.699 -17.078 1.00 98.19 157 GLU A CA 1
ATOM 1252 C C . GLU A 1 157 ? 15.033 -3.674 -18.212 1.00 98.19 157 GLU A C 1
ATOM 1254 O O . GLU A 1 157 ? 15.766 -3.878 -19.186 1.00 98.19 157 GLU A O 1
ATOM 1259 N N . ALA A 1 158 ? 14.257 -2.593 -18.110 1.00 98.25 158 ALA A N 1
ATOM 1260 C CA . ALA A 1 158 ? 14.293 -1.507 -19.077 1.00 98.25 158 ALA A CA 1
ATOM 1261 C C . ALA A 1 158 ? 15.669 -0.833 -19.072 1.00 98.25 158 ALA A C 1
ATOM 1263 O O . ALA A 1 158 ? 16.266 -0.706 -20.139 1.00 98.25 158 ALA A O 1
ATOM 1264 N N . ASP A 1 159 ? 16.211 -0.502 -17.899 1.00 98.25 159 ASP A N 1
ATOM 1265 C CA . ASP A 1 159 ? 17.538 0.106 -17.758 1.00 98.25 159 ASP A CA 1
ATOM 1266 C C . ASP A 1 159 ? 18.635 -0.786 -18.352 1.00 98.25 159 ASP A C 1
ATOM 1268 O O . ASP A 1 159 ? 19.455 -0.317 -19.142 1.00 98.25 159 ASP A O 1
ATOM 1272 N N . ARG 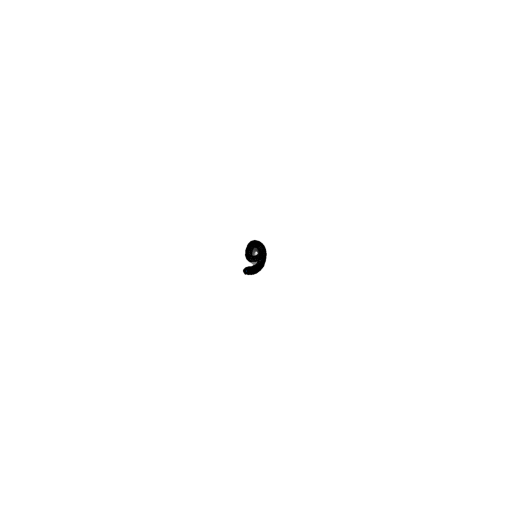A 1 160 ? 18.603 -2.102 -18.093 1.00 98.19 160 ARG A N 1
ATOM 1273 C CA . ARG A 1 160 ? 19.552 -3.050 -18.711 1.00 98.19 160 ARG A CA 1
ATOM 1274 C C . ARG A 1 160 ? 19.464 -3.055 -20.238 1.00 98.19 160 ARG A C 1
ATOM 1276 O O . ARG A 1 160 ? 20.495 -3.070 -20.909 1.00 98.19 160 ARG A O 1
ATOM 1283 N N . LYS A 1 161 ? 18.248 -3.033 -20.799 1.00 98.25 161 LYS A N 1
ATOM 1284 C CA . LYS A 1 161 ? 18.043 -2.954 -22.258 1.00 98.25 161 LYS A CA 1
ATOM 1285 C C . LYS A 1 161 ? 18.545 -1.624 -22.817 1.00 98.25 161 LYS A C 1
ATOM 1287 O O . LYS A 1 161 ? 19.183 -1.619 -23.868 1.00 98.25 161 LYS A O 1
ATOM 1292 N N . TYR A 1 162 ? 18.291 -0.517 -22.120 1.00 98.25 162 TYR A N 1
ATOM 1293 C CA . TYR A 1 162 ? 18.789 0.803 -22.503 1.00 98.25 162 TYR A CA 1
ATOM 1294 C C . TYR A 1 162 ? 20.317 0.845 -22.523 1.00 98.25 162 TYR A C 1
ATOM 1296 O O . TYR A 1 162 ? 20.891 1.306 -23.509 1.00 98.25 162 TYR A O 1
ATOM 1304 N N . GLU A 1 163 ? 20.983 0.308 -21.501 1.00 98.19 163 GLU A N 1
ATOM 1305 C CA . GLU A 1 163 ? 22.444 0.224 -21.469 1.00 98.19 163 GLU A CA 1
ATOM 1306 C C . GLU A 1 163 ? 23.007 -0.630 -22.612 1.00 98.19 163 GLU A C 1
ATOM 1308 O O . GLU A 1 163 ? 24.004 -0.255 -23.230 1.00 98.19 163 GLU A O 1
ATOM 1313 N N . GLU A 1 164 ? 22.381 -1.768 -22.926 1.00 98.12 164 GLU A N 1
ATOM 1314 C CA . GLU A 1 164 ? 22.824 -2.627 -24.027 1.00 98.12 164 GLU A CA 1
ATOM 1315 C C . GLU A 1 164 ? 22.702 -1.919 -25.385 1.00 98.12 164 GLU A C 1
ATOM 1317 O O . GLU A 1 164 ? 23.633 -1.957 -26.195 1.00 98.12 164 GLU A O 1
ATOM 1322 N N . VAL A 1 165 ? 21.575 -1.242 -25.626 1.00 98.25 165 VAL A N 1
ATOM 1323 C CA . VAL A 1 165 ? 21.354 -0.456 -26.848 1.00 98.25 165 VAL A CA 1
ATOM 1324 C C . VAL A 1 165 ? 22.345 0.701 -26.933 1.00 98.25 165 VAL A C 1
ATOM 1326 O O . VAL A 1 165 ? 22.945 0.893 -27.987 1.00 98.25 165 VAL A O 1
ATOM 1329 N N . ALA A 1 166 ? 22.581 1.421 -25.835 1.00 98.06 166 ALA A N 1
ATOM 1330 C CA . ALA A 1 166 ? 23.545 2.517 -25.795 1.00 98.06 166 ALA A CA 1
ATOM 1331 C C . ALA A 1 166 ? 24.969 2.037 -26.118 1.00 98.06 166 ALA A C 1
ATOM 1333 O O . ALA A 1 166 ? 25.659 2.647 -26.931 1.00 98.06 166 ALA A O 1
ATOM 1334 N N . ARG A 1 167 ? 25.402 0.898 -25.559 1.00 98.31 167 ARG A N 1
ATOM 1335 C CA . ARG A 1 167 ? 26.713 0.307 -25.887 1.00 98.31 167 ARG A CA 1
ATOM 1336 C C . ARG A 1 167 ? 26.816 -0.094 -27.357 1.00 98.31 167 ARG A C 1
ATOM 1338 O O . ARG A 1 167 ? 27.849 0.146 -27.976 1.00 98.31 167 ARG A O 1
ATOM 1345 N N . LYS A 1 168 ? 25.767 -0.704 -27.918 1.00 98.38 168 LYS A N 1
ATOM 1346 C CA . LYS A 1 168 ? 25.720 -1.069 -29.345 1.00 98.38 168 LYS A CA 1
ATOM 1347 C C . LYS A 1 168 ? 25.782 0.161 -30.246 1.00 98.38 168 LYS A C 1
ATOM 1349 O O . LYS A 1 168 ? 26.483 0.119 -31.251 1.00 98.38 168 LYS A O 1
ATOM 1354 N N . LEU A 1 169 ? 25.089 1.236 -29.874 1.00 98.00 169 LEU A N 1
ATOM 1355 C CA . LEU A 1 169 ? 25.087 2.488 -30.623 1.00 98.00 169 LEU A CA 1
ATOM 1356 C C . LEU A 1 169 ? 26.500 3.068 -30.737 1.00 98.00 169 LEU A C 1
ATOM 1358 O O . LEU A 1 169 ? 26.942 3.317 -31.849 1.00 98.00 169 LEU A O 1
ATOM 1362 N N . VAL A 1 170 ? 27.243 3.146 -29.628 1.00 98.50 170 VAL A N 1
ATOM 1363 C CA . VAL A 1 170 ? 28.631 3.653 -29.625 1.00 98.50 170 VAL A CA 1
ATOM 1364 C C . VAL A 1 170 ? 29.548 2.845 -30.551 1.00 98.50 170 VAL A C 1
ATOM 1366 O O . VAL A 1 170 ? 30.404 3.407 -31.229 1.00 98.50 170 VAL A O 1
ATOM 1369 N N . ILE A 1 171 ? 29.384 1.518 -30.602 1.00 98.31 171 ILE A N 1
ATOM 1370 C CA . ILE A 1 171 ? 30.173 0.667 -31.510 1.00 98.31 171 ILE A CA 1
ATOM 1371 C C . ILE A 1 171 ? 29.844 0.995 -32.969 1.00 98.31 171 ILE A C 1
ATOM 1373 O O . ILE A 1 171 ? 30.756 1.155 -33.775 1.00 98.31 171 ILE A O 1
ATOM 1377 N N . ILE A 1 172 ? 28.555 1.112 -33.299 1.00 98.19 172 ILE A N 1
ATOM 1378 C CA . ILE A 1 172 ? 28.099 1.413 -34.661 1.00 98.19 172 ILE A CA 1
ATOM 1379 C C . ILE A 1 172 ? 28.540 2.814 -35.090 1.00 98.19 172 ILE A C 1
ATOM 1381 O O . ILE A 1 172 ? 28.969 2.975 -36.226 1.00 98.19 172 ILE A O 1
ATOM 1385 N N . GLU A 1 173 ? 28.472 3.806 -34.201 1.00 97.69 173 GLU A N 1
ATOM 1386 C CA . GLU A 1 173 ? 28.969 5.162 -34.460 1.00 97.69 173 GLU A CA 1
ATOM 1387 C C . GLU A 1 173 ? 30.471 5.144 -34.775 1.00 97.69 173 GLU A C 1
ATOM 1389 O O . GLU A 1 173 ? 30.893 5.693 -35.789 1.00 97.69 173 GLU A O 1
ATOM 1394 N N . GLY A 1 174 ? 31.273 4.418 -33.989 1.00 98.31 174 GLY A N 1
ATOM 1395 C CA . GLY A 1 174 ? 32.707 4.285 -34.259 1.00 98.31 174 GLY A CA 1
ATOM 1396 C C . GLY A 1 174 ? 33.033 3.505 -35.541 1.00 98.31 174 GLY A C 1
ATOM 1397 O O . GLY A 1 174 ? 34.029 3.790 -36.204 1.00 98.31 174 GLY A O 1
ATOM 1398 N N . ASP A 1 175 ? 32.224 2.510 -35.910 1.00 98.06 175 ASP A N 1
ATOM 1399 C CA . ASP A 1 175 ? 32.379 1.808 -37.189 1.00 98.06 175 ASP A CA 1
ATOM 1400 C C . ASP A 1 175 ? 31.968 2.701 -38.370 1.00 98.06 175 ASP A C 1
ATOM 1402 O O . ASP A 1 175 ? 32.645 2.681 -39.401 1.00 98.06 175 ASP A O 1
ATOM 1406 N N . LEU A 1 176 ? 30.918 3.514 -38.206 1.00 97.94 176 LEU A N 1
ATOM 1407 C CA . LEU A 1 176 ? 30.472 4.495 -39.192 1.00 97.94 176 LEU A CA 1
ATOM 1408 C C . LEU A 1 176 ? 31.580 5.511 -39.485 1.00 97.94 176 LEU A C 1
ATOM 1410 O O . LEU A 1 176 ? 31.963 5.633 -40.647 1.00 97.94 176 LEU A O 1
ATOM 1414 N N . GLU A 1 177 ? 32.166 6.135 -38.458 1.00 98.25 177 GLU A N 1
ATOM 1415 C CA . GLU A 1 177 ? 33.271 7.096 -38.612 1.00 98.25 177 GLU A CA 1
ATOM 1416 C C . GLU A 1 177 ? 34.431 6.498 -39.427 1.00 98.25 177 GLU A C 1
ATOM 1418 O O . GLU A 1 177 ? 34.890 7.085 -40.406 1.00 98.25 177 GLU A O 1
ATOM 1423 N N . ARG A 1 178 ? 34.854 5.264 -39.114 1.00 98.31 178 ARG A N 1
ATOM 1424 C CA . ARG A 1 178 ? 35.919 4.585 -39.881 1.00 98.31 178 ARG A CA 1
ATOM 1425 C C . ARG A 1 178 ? 35.523 4.318 -41.332 1.00 98.31 178 ARG A C 1
ATOM 1427 O O . ARG A 1 178 ? 36.379 4.334 -42.222 1.00 98.31 178 ARG A O 1
ATOM 1434 N N . THR A 1 179 ? 34.256 3.986 -41.588 1.00 98.06 179 THR A N 1
ATOM 1435 C CA . THR A 1 179 ? 33.781 3.780 -42.963 1.00 98.06 179 THR A CA 1
ATOM 1436 C C . THR A 1 179 ? 33.715 5.082 -43.750 1.00 98.06 179 THR A C 1
ATOM 1438 O O . THR A 1 179 ? 34.063 5.068 -44.931 1.00 98.06 179 THR A O 1
ATOM 1441 N N . GLU A 1 180 ? 33.344 6.186 -43.103 1.00 97.81 180 GLU A N 1
ATOM 1442 C CA . GLU A 1 180 ? 33.328 7.524 -43.693 1.00 97.81 180 GLU A CA 1
ATOM 1443 C C . GLU A 1 180 ? 34.748 7.977 -44.048 1.00 97.81 180 GLU A C 1
ATOM 1445 O O . GLU A 1 180 ? 35.005 8.272 -45.214 1.00 97.81 180 GLU A O 1
ATOM 1450 N N . GLU A 1 181 ? 35.708 7.886 -43.121 1.00 98.00 181 GLU A N 1
ATOM 1451 C CA . GLU A 1 181 ? 37.122 8.208 -43.390 1.00 98.00 181 GLU A CA 1
ATOM 1452 C C . GLU A 1 181 ? 37.683 7.409 -44.580 1.00 98.00 181 GLU A C 1
ATOM 1454 O O . GLU A 1 181 ? 38.389 7.930 -45.451 1.00 98.00 181 GLU A O 1
ATOM 1459 N N . ARG A 1 182 ? 37.349 6.113 -44.658 1.00 98.06 182 ARG A N 1
ATOM 1460 C CA . ARG A 1 182 ? 37.769 5.253 -45.771 1.00 98.06 182 ARG A CA 1
ATOM 1461 C C . ARG A 1 182 ? 37.116 5.660 -47.093 1.00 98.06 182 ARG A C 1
ATOM 1463 O O . ARG A 1 182 ? 37.773 5.567 -48.134 1.00 98.06 182 ARG A O 1
ATOM 1470 N N . ALA A 1 183 ? 35.844 6.049 -47.071 1.00 97.81 183 ALA A N 1
ATOM 1471 C CA . ALA A 1 183 ? 35.132 6.514 -48.254 1.00 97.81 183 ALA A CA 1
ATOM 1472 C C . ALA A 1 183 ? 35.729 7.832 -48.765 1.00 97.81 183 ALA A C 1
ATOM 1474 O O . ALA A 1 183 ? 36.049 7.922 -49.949 1.00 97.81 183 ALA A O 1
ATOM 1475 N N . GLU A 1 184 ? 35.992 8.796 -47.880 1.00 97.81 184 GLU A N 1
ATOM 1476 C CA . GLU A 1 184 ? 36.626 10.073 -48.229 1.00 97.81 184 GLU A CA 1
ATOM 1477 C C . GLU A 1 184 ? 38.000 9.875 -48.883 1.00 97.81 184 GLU A C 1
ATOM 1479 O O . GLU A 1 184 ? 38.298 10.474 -49.923 1.00 97.81 184 GLU A O 1
ATOM 1484 N N . LEU A 1 185 ? 38.826 8.979 -48.328 1.00 98.00 185 LEU A N 1
ATOM 1485 C CA . LEU A 1 185 ? 40.126 8.639 -48.909 1.00 98.00 185 LEU A CA 1
ATOM 1486 C C . LEU A 1 185 ? 39.980 8.025 -50.311 1.00 98.00 185 LEU A C 1
ATOM 1488 O O . LEU A 1 185 ? 40.709 8.394 -51.236 1.00 98.00 185 LEU A O 1
ATOM 1492 N N . ALA A 1 186 ? 39.034 7.097 -50.482 1.00 97.44 186 ALA A N 1
ATOM 1493 C CA . ALA A 1 186 ? 38.767 6.470 -51.773 1.00 97.44 186 ALA A CA 1
ATOM 1494 C C . ALA A 1 186 ? 38.267 7.488 -52.812 1.00 97.44 186 ALA A C 1
ATOM 1496 O O . ALA A 1 186 ? 38.700 7.451 -53.966 1.00 97.44 186 ALA A O 1
ATOM 1497 N N . GLU A 1 187 ? 37.411 8.428 -52.411 1.00 97.81 187 GLU A N 1
ATOM 1498 C CA . GLU A 1 187 ? 36.942 9.516 -53.270 1.00 97.81 187 GLU A CA 1
ATOM 1499 C C . GLU A 1 187 ? 38.063 10.483 -53.660 1.00 97.81 187 GLU A C 1
ATOM 1501 O O . GLU A 1 187 ? 38.095 10.945 -54.802 1.00 97.81 187 GLU A O 1
ATOM 1506 N N . SER A 1 188 ? 38.990 10.791 -52.747 1.00 98.00 188 SER A N 1
ATOM 1507 C CA . SER A 1 188 ? 40.175 11.600 -53.063 1.00 98.00 188 SER A CA 1
ATOM 1508 C C . SER A 1 188 ? 41.035 10.914 -54.120 1.00 98.00 188 SER A C 1
ATOM 1510 O O . SER A 1 188 ? 41.336 11.507 -55.155 1.00 98.00 188 SER A O 1
ATOM 1512 N N . HIS A 1 189 ? 41.352 9.632 -53.919 1.00 97.81 189 HIS A N 1
ATOM 1513 C CA . HIS A 1 189 ? 42.142 8.862 -54.878 1.00 97.81 189 HIS A CA 1
ATOM 1514 C C . HIS A 1 189 ? 41.436 8.733 -56.237 1.00 97.81 189 HIS A C 1
ATOM 1516 O O . HIS A 1 189 ? 42.063 8.872 -57.287 1.00 97.81 189 HIS A O 1
ATOM 1522 N N . SER A 1 190 ? 40.113 8.535 -56.244 1.00 97.75 190 SER A N 1
ATOM 1523 C CA . SER A 1 190 ? 39.331 8.523 -57.484 1.00 97.75 190 SER A CA 1
ATOM 1524 C C . SER A 1 190 ? 39.401 9.866 -58.216 1.00 97.75 190 SER A C 1
ATOM 1526 O O . SER A 1 190 ? 39.517 9.878 -59.441 1.00 97.75 190 SER A O 1
ATOM 1528 N N . ARG A 1 191 ? 39.338 10.994 -57.496 1.00 97.81 191 ARG A N 1
ATOM 1529 C CA . ARG A 1 191 ? 39.479 12.337 -58.084 1.00 97.81 191 ARG A CA 1
ATOM 1530 C C . ARG A 1 191 ? 40.870 12.554 -58.678 1.00 97.81 191 ARG A C 1
ATOM 1532 O O . ARG A 1 191 ? 40.976 13.061 -59.792 1.00 97.81 191 ARG A O 1
ATOM 1539 N N . GLU A 1 192 ? 41.922 12.131 -57.983 1.00 97.50 192 GLU A N 1
ATOM 1540 C CA . GLU A 1 192 ? 43.300 12.207 -58.485 1.00 97.50 192 GLU A CA 1
ATOM 1541 C C . GLU A 1 192 ? 43.491 11.391 -59.769 1.00 97.50 192 GLU A C 1
ATOM 1543 O O . GLU A 1 192 ? 44.036 11.898 -60.749 1.00 97.50 192 GLU A O 1
ATOM 1548 N N . LEU A 1 193 ? 42.997 10.149 -59.798 1.00 96.94 193 LEU A N 1
ATOM 1549 C CA . LEU A 1 193 ? 43.059 9.300 -60.990 1.00 96.94 193 LEU A CA 1
ATOM 1550 C C . LEU A 1 193 ? 42.260 9.887 -62.159 1.00 96.94 193 LEU A C 1
ATOM 1552 O O . LEU A 1 193 ? 42.728 9.853 -63.296 1.00 96.94 193 LEU A O 1
ATOM 1556 N N . GLN A 1 194 ? 41.079 10.457 -61.899 1.00 97.12 194 GLN A N 1
ATOM 1557 C CA . GLN A 1 194 ? 40.288 11.138 -62.928 1.00 97.12 194 GLN A CA 1
ATOM 1558 C C . GLN A 1 194 ? 41.046 12.321 -63.542 1.00 97.12 194 GLN A C 1
ATOM 1560 O O . GLN A 1 194 ? 41.027 12.489 -64.763 1.00 97.12 194 GLN A O 1
ATOM 1565 N N . GLU A 1 195 ? 41.752 13.108 -62.729 1.00 97.25 195 GLU A N 1
ATOM 1566 C CA . GLU A 1 195 ? 42.558 14.220 -63.238 1.00 97.25 195 GLU A CA 1
ATOM 1567 C C . GLU A 1 195 ? 43.778 13.727 -64.030 1.00 97.25 195 GLU A C 1
ATOM 1569 O O . GLU A 1 195 ? 44.073 14.258 -65.101 1.00 97.25 195 GLU A O 1
ATOM 1574 N N . GLN A 1 196 ? 44.446 12.658 -63.583 1.00 97.19 196 GLN A N 1
ATOM 1575 C CA . GLN A 1 196 ? 45.539 12.045 -64.347 1.00 97.19 196 GLN A CA 1
ATOM 1576 C C . GLN A 1 196 ? 45.073 11.548 -65.719 1.00 97.19 196 GLN A C 1
ATOM 1578 O O . GLN A 1 196 ? 45.741 11.814 -66.719 1.00 97.19 196 GLN A O 1
ATOM 1583 N N . ILE A 1 197 ? 43.915 10.880 -65.785 1.00 97.12 197 ILE A N 1
ATOM 1584 C CA . ILE A 1 197 ? 43.310 10.442 -67.051 1.00 97.12 197 ILE A CA 1
ATOM 1585 C C . ILE A 1 197 ? 43.039 11.649 -67.950 1.00 97.12 197 ILE A C 1
ATOM 1587 O O . ILE A 1 197 ? 43.412 11.634 -69.120 1.00 97.12 197 ILE A O 1
ATOM 1591 N N . ARG A 1 198 ? 42.466 12.729 -67.406 1.00 98.00 198 ARG A N 1
ATOM 1592 C CA . ARG A 1 198 ? 42.197 13.956 -68.167 1.00 98.00 198 ARG A CA 1
ATOM 1593 C C . ARG A 1 198 ? 43.470 14.552 -68.777 1.00 98.00 198 ARG A C 1
ATOM 1595 O O . ARG A 1 198 ? 43.462 14.953 -69.943 1.00 98.00 198 ARG A O 1
ATOM 1602 N N . VAL A 1 199 ? 44.558 14.607 -68.008 1.00 97.62 199 VAL A N 1
ATOM 1603 C CA . VAL A 1 199 ? 45.863 15.094 -68.484 1.00 97.62 199 VAL A CA 1
ATOM 1604 C C . VAL A 1 199 ? 46.452 14.153 -69.538 1.00 97.62 199 VAL A C 1
ATOM 1606 O O . VAL A 1 199 ? 46.947 14.618 -70.566 1.00 97.62 199 VAL A O 1
ATOM 1609 N N . MET A 1 200 ? 46.372 12.836 -69.329 1.00 96.94 200 MET A N 1
ATOM 1610 C CA . MET A 1 200 ? 46.822 11.839 -70.305 1.00 96.94 200 MET A CA 1
ATOM 1611 C C . MET A 1 200 ? 46.053 11.939 -71.624 1.00 96.94 200 MET A C 1
ATOM 1613 O O . MET A 1 200 ? 46.684 11.962 -72.678 1.00 96.94 200 MET A O 1
ATOM 1617 N N . ASP A 1 201 ? 44.729 12.088 -71.580 1.00 97.31 201 ASP A N 1
ATOM 1618 C CA . ASP A 1 201 ? 43.891 12.295 -72.763 1.00 97.31 201 ASP A CA 1
ATOM 1619 C C . ASP A 1 201 ? 44.294 13.559 -73.529 1.00 97.31 201 ASP A C 1
ATOM 1621 O O . ASP A 1 201 ? 44.326 13.571 -74.763 1.00 97.31 201 ASP A O 1
ATOM 1625 N N . GLN A 1 202 ? 44.620 14.641 -72.816 1.00 97.00 202 GLN A N 1
ATOM 1626 C CA . GLN A 1 202 ? 45.103 15.871 -73.439 1.00 97.00 202 GLN A CA 1
ATOM 1627 C C . GLN A 1 202 ? 46.475 15.672 -74.099 1.00 97.00 202 GLN A C 1
ATOM 1629 O O . GLN A 1 202 ? 46.676 16.113 -75.232 1.00 97.00 202 GLN A O 1
ATOM 1634 N N . ASN A 1 203 ? 47.398 14.975 -73.434 1.00 97.06 203 ASN A N 1
ATOM 1635 C CA . ASN A 1 203 ? 48.714 14.656 -73.989 1.00 97.06 203 ASN A CA 1
ATOM 1636 C C . ASN A 1 203 ? 48.612 13.745 -75.217 1.00 97.06 203 ASN A C 1
ATOM 1638 O O . ASN A 1 203 ? 49.280 14.001 -76.218 1.00 97.06 203 ASN A O 1
ATOM 1642 N N . LEU A 1 204 ? 47.749 12.727 -75.172 1.00 96.31 204 LEU A N 1
ATOM 1643 C CA . LEU A 1 204 ? 47.507 11.819 -76.289 1.00 96.31 204 LEU A CA 1
ATOM 1644 C C . LEU A 1 204 ? 46.982 12.583 -77.507 1.00 96.31 204 LEU A C 1
ATOM 1646 O O . LEU A 1 204 ? 47.519 12.420 -78.595 1.00 96.31 204 LEU A O 1
ATOM 1650 N N . LYS A 1 205 ? 46.017 13.494 -77.320 1.00 97.00 205 LYS A N 1
ATOM 1651 C CA . LYS A 1 205 ? 45.529 14.368 -78.403 1.00 97.00 205 LYS A CA 1
ATOM 1652 C C . LYS A 1 205 ? 46.655 15.191 -79.031 1.00 97.00 205 LYS A C 1
ATOM 1654 O O . LYS A 1 205 ? 46.737 15.277 -80.253 1.00 97.00 205 LYS A O 1
ATOM 1659 N N . CYS A 1 206 ? 47.531 15.783 -78.218 1.00 96.31 206 CYS A N 1
ATOM 1660 C CA . CYS A 1 206 ? 48.686 16.532 -78.720 1.00 96.31 206 CYS A CA 1
ATOM 1661 C C . CYS A 1 206 ? 49.655 15.640 -79.512 1.00 96.31 206 CYS A C 1
ATOM 1663 O O . CYS A 1 206 ? 50.145 16.061 -80.561 1.00 96.31 206 CYS A O 1
ATOM 1665 N N . LEU A 1 207 ? 49.914 14.421 -79.028 1.00 95.94 207 LEU A N 1
ATOM 1666 C CA . LEU A 1 207 ? 50.773 13.448 -79.702 1.00 95.94 207 LEU A CA 1
ATOM 1667 C C . LEU A 1 207 ? 50.172 12.969 -81.022 1.00 95.94 207 LEU A C 1
ATOM 1669 O O . LEU A 1 207 ? 50.891 12.970 -82.011 1.00 95.94 207 LEU A O 1
ATOM 1673 N N . SER A 1 208 ? 48.876 12.658 -81.081 1.00 95.62 208 SER A N 1
ATOM 1674 C CA . SER A 1 208 ? 48.204 12.267 -82.329 1.00 95.62 208 SER A CA 1
ATOM 1675 C C . SER A 1 208 ? 48.264 13.376 -83.381 1.00 95.62 208 SER A C 1
ATOM 1677 O O . SER A 1 208 ? 48.551 13.118 -84.544 1.00 95.62 208 SER A O 1
ATOM 1679 N N . VAL A 1 209 ? 48.081 14.639 -82.977 1.00 97.00 209 VAL A N 1
ATOM 1680 C CA . VAL A 1 209 ? 48.248 15.779 -83.896 1.00 97.00 209 VAL A CA 1
ATOM 1681 C C . VAL A 1 209 ? 49.701 15.910 -84.371 1.00 97.00 209 VAL A C 1
ATOM 1683 O O . VAL A 1 209 ? 49.948 16.322 -85.505 1.00 97.00 209 VAL A O 1
ATOM 1686 N N . ALA A 1 210 ? 50.684 15.609 -83.520 1.00 95.38 210 ALA A N 1
ATOM 1687 C CA . ALA A 1 210 ? 52.090 15.617 -83.916 1.00 95.38 210 ALA A CA 1
ATOM 1688 C C . ALA A 1 210 ? 52.420 14.457 -84.868 1.00 95.38 210 ALA A C 1
ATOM 1690 O O . ALA A 1 210 ? 53.077 14.689 -85.880 1.00 95.38 210 ALA A O 1
ATOM 1691 N N . GLU A 1 211 ? 51.938 13.251 -84.574 1.00 96.62 211 GLU A N 1
ATOM 1692 C CA . GLU A 1 211 ? 52.044 12.057 -85.416 1.00 96.62 211 GLU A CA 1
ATOM 1693 C C . GLU A 1 211 ? 51.483 12.325 -86.815 1.00 96.62 211 GLU A C 1
ATOM 1695 O O . GLU A 1 211 ? 52.198 12.139 -87.795 1.00 96.62 211 GLU A O 1
ATOM 1700 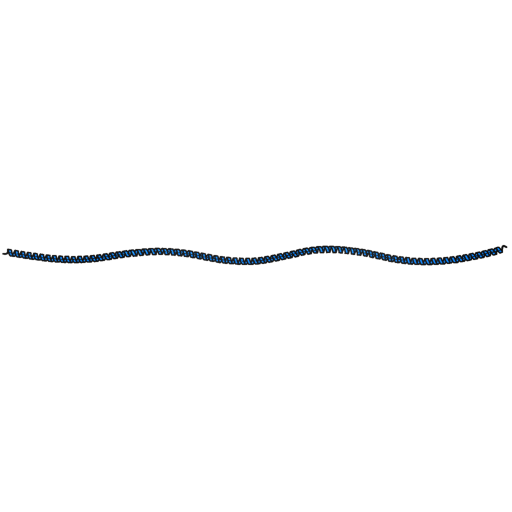N N . GLU A 1 212 ? 50.269 12.877 -86.919 1.00 95.69 212 GLU A N 1
ATOM 1701 C CA . GLU A 1 212 ? 49.647 13.216 -88.205 1.00 95.69 212 GLU A CA 1
ATOM 1702 C C . GLU A 1 212 ? 50.501 14.217 -89.004 1.00 95.69 212 GLU A C 1
ATOM 1704 O O . GLU A 1 212 ? 50.701 14.063 -90.208 1.00 95.69 212 GLU A O 1
ATOM 1709 N N . LYS A 1 213 ? 51.092 15.218 -88.334 1.00 96.06 213 LYS A N 1
ATOM 1710 C CA . LYS A 1 213 ? 52.022 16.160 -88.980 1.00 96.06 213 LYS A CA 1
ATOM 1711 C C . LYS A 1 213 ? 53.309 15.492 -89.458 1.00 96.06 213 LYS A C 1
ATOM 1713 O O . LYS A 1 213 ? 53.854 15.925 -90.472 1.00 96.06 213 LYS A O 1
ATOM 1718 N N . TYR A 1 214 ? 53.846 14.528 -88.710 1.00 95.50 214 TYR A N 1
ATOM 1719 C CA . TYR A 1 214 ? 55.052 13.801 -89.107 1.00 95.50 214 TYR A CA 1
ATOM 1720 C C . TYR A 1 214 ? 54.768 12.834 -90.255 1.00 95.50 214 TYR A C 1
ATOM 1722 O O . TYR A 1 214 ? 55.534 12.847 -91.211 1.00 95.50 214 TYR A O 1
ATOM 1730 N N . SER A 1 215 ? 53.641 12.121 -90.232 1.00 96.06 215 SER A N 1
ATOM 1731 C CA . SER A 1 215 ? 53.186 11.277 -91.344 1.00 96.06 215 SER A CA 1
ATOM 1732 C C . SER A 1 215 ? 53.002 12.093 -92.629 1.00 96.06 215 SER A C 1
ATOM 1734 O O . SER A 1 215 ? 53.587 11.764 -93.652 1.00 96.06 215 SER A O 1
ATOM 1736 N N . GLN A 1 216 ? 52.346 13.260 -92.569 1.00 95.50 216 GLN A N 1
ATOM 1737 C CA . GLN A 1 216 ? 52.237 14.148 -93.739 1.00 95.50 216 GLN A CA 1
ATOM 1738 C C . GLN A 1 216 ? 53.591 14.665 -94.254 1.00 95.50 216 GLN A C 1
ATOM 1740 O O . GLN A 1 216 ? 53.710 15.043 -95.421 1.00 95.50 216 GLN A O 1
ATOM 1745 N N . LYS A 1 217 ? 54.604 14.790 -93.385 1.00 95.31 217 LYS A N 1
ATOM 1746 C CA . LYS A 1 217 ? 55.968 15.144 -93.810 1.00 95.31 217 LYS A CA 1
ATOM 1747 C C . LYS A 1 217 ? 56.667 13.955 -94.454 1.00 95.31 217 LYS A C 1
ATOM 1749 O O . LYS A 1 217 ? 57.370 14.161 -95.434 1.00 95.31 217 LYS A O 1
ATOM 1754 N N . GLU A 1 218 ? 56.485 12.763 -93.901 1.00 94.62 218 GLU A N 1
ATOM 1755 C CA . GLU A 1 218 ? 57.004 11.512 -94.445 1.00 94.62 218 GLU A CA 1
ATOM 1756 C C . GLU A 1 218 ? 56.480 11.291 -95.866 1.00 94.62 218 GLU A C 1
ATOM 1758 O O . GLU A 1 218 ? 57.298 11.206 -96.775 1.00 94.62 218 GLU A O 1
ATOM 1763 N N . ASP A 1 219 ? 55.165 11.397 -96.090 1.00 95.12 219 ASP A N 1
ATOM 1764 C CA . ASP A 1 219 ? 54.551 11.286 -97.424 1.00 95.12 219 ASP A CA 1
ATOM 1765 C C . ASP A 1 219 ? 55.177 12.262 -98.441 1.00 95.12 219 ASP A C 1
ATOM 1767 O O . ASP A 1 219 ? 55.482 11.902 -99.580 1.00 95.12 219 ASP A O 1
ATOM 1771 N N . LYS A 1 220 ? 55.413 13.517 -98.027 1.00 95.19 220 LYS A N 1
ATOM 1772 C CA . LYS A 1 220 ? 56.058 14.532 -98.879 1.00 95.19 220 LYS A CA 1
ATOM 1773 C C . LYS A 1 220 ? 57.501 14.173 -99.200 1.00 95.19 220 LYS A C 1
ATOM 1775 O O . LYS A 1 220 ? 57.924 14.330 -100.343 1.00 95.19 220 LYS A O 1
ATOM 1780 N N . TYR A 1 221 ? 58.261 13.722 -98.204 1.00 94.00 221 TYR A N 1
ATOM 1781 C CA . TYR A 1 221 ? 59.643 13.309 -98.417 1.00 94.00 221 TYR A CA 1
ATOM 1782 C C . TYR A 1 221 ? 59.728 12.052 -99.283 1.00 94.00 221 TYR A C 1
ATOM 1784 O O . TYR A 1 221 ? 60.610 11.982 -100.133 1.00 94.00 221 TYR A O 1
ATOM 1792 N N . GLU A 1 222 ? 58.811 11.095 -99.141 1.00 94.81 222 GLU A N 1
ATOM 1793 C CA . GLU A 1 222 ? 58.721 9.937 -100.033 1.00 94.81 222 GLU A CA 1
ATOM 1794 C C . GLU A 1 222 ? 58.453 10.356 -101.485 1.00 94.81 222 GLU A C 1
ATOM 1796 O O . GLU A 1 222 ? 59.117 9.865 -102.404 1.00 94.81 222 GLU A O 1
ATOM 1801 N N . GLU A 1 223 ? 57.535 11.301 -101.712 1.00 94.69 223 GLU A N 1
ATOM 1802 C CA . GLU A 1 223 ? 57.251 11.831 -103.049 1.00 94.69 223 GLU A CA 1
ATOM 1803 C C . GLU A 1 223 ? 58.460 12.582 -103.636 1.00 94.69 223 GLU A C 1
ATOM 1805 O O . GLU A 1 223 ? 58.840 12.342 -104.787 1.00 94.69 223 GLU A O 1
ATOM 1810 N N . GLU A 1 224 ? 59.126 13.428 -102.844 1.00 94.00 224 GLU A N 1
ATOM 1811 C CA . GLU A 1 224 ? 60.363 14.110 -103.247 1.00 94.00 224 GLU A CA 1
ATOM 1812 C C . GLU A 1 224 ? 61.481 13.117 -103.589 1.00 94.00 224 GLU A C 1
ATOM 1814 O O . GLU A 1 224 ? 62.126 13.256 -104.633 1.00 94.00 224 GLU A O 1
ATOM 1819 N N . ILE A 1 225 ? 61.692 12.090 -102.757 1.00 94.06 225 ILE A N 1
ATOM 1820 C CA . ILE A 1 225 ? 62.676 11.027 -103.001 1.00 94.06 225 ILE A CA 1
ATOM 1821 C C . ILE A 1 225 ? 62.354 10.303 -104.305 1.00 94.06 225 ILE A C 1
ATOM 1823 O O . ILE A 1 225 ? 63.261 10.062 -105.103 1.00 94.06 225 ILE A O 1
ATOM 1827 N N . LYS A 1 226 ? 61.082 9.983 -104.563 1.00 95.38 226 LYS A N 1
ATOM 1828 C CA . LYS A 1 226 ? 60.660 9.324 -105.801 1.00 95.38 226 LYS A CA 1
ATOM 1829 C C . LYS A 1 226 ? 60.968 10.185 -107.026 1.00 95.38 226 LYS A C 1
ATOM 1831 O O . LYS A 1 226 ? 61.611 9.701 -107.954 1.00 95.38 226 LYS A O 1
ATOM 1836 N N . ILE A 1 227 ? 60.609 11.471 -106.996 1.00 95.12 227 ILE A N 1
ATOM 1837 C CA . ILE A 1 227 ? 60.912 12.424 -108.077 1.00 95.12 227 ILE A CA 1
ATOM 1838 C C . ILE A 1 227 ? 62.424 12.541 -108.302 1.00 95.12 227 ILE A C 1
ATOM 1840 O O . ILE A 1 227 ? 62.883 12.539 -109.445 1.00 95.12 227 ILE A O 1
ATOM 1844 N N . LEU A 1 228 ? 63.211 12.669 -107.230 1.00 93.38 228 LEU A N 1
ATOM 1845 C CA . LEU A 1 228 ? 64.670 12.755 -107.322 1.00 93.38 228 LEU A CA 1
ATOM 1846 C C . LEU A 1 228 ? 65.280 11.461 -107.870 1.00 93.38 228 LEU A C 1
ATOM 1848 O O . LEU A 1 228 ? 66.201 11.530 -108.680 1.00 93.38 228 LEU A O 1
ATOM 1852 N N . THR A 1 229 ? 64.744 10.304 -107.484 1.00 94.06 229 THR A N 1
ATOM 1853 C CA . THR A 1 229 ? 65.167 8.990 -107.988 1.00 94.06 229 THR A CA 1
ATOM 1854 C C . THR A 1 229 ? 64.862 8.843 -109.477 1.00 94.06 229 THR A C 1
ATOM 1856 O O . THR A 1 229 ? 65.712 8.372 -110.230 1.00 94.06 229 THR A O 1
ATOM 1859 N N . ASP A 1 230 ? 63.683 9.274 -109.928 1.00 94.12 230 ASP A N 1
ATOM 1860 C CA . ASP A 1 230 ? 63.317 9.240 -111.346 1.00 94.12 230 ASP A CA 1
ATOM 1861 C C . ASP A 1 230 ? 64.210 10.186 -112.168 1.00 94.12 230 ASP A C 1
ATOM 1863 O O . ASP A 1 230 ? 64.764 9.781 -113.190 1.00 94.12 230 ASP A O 1
ATOM 1867 N N . LYS A 1 231 ? 64.463 11.406 -111.672 1.00 93.69 231 LYS A N 1
ATOM 1868 C CA . LYS A 1 231 ? 65.420 12.344 -112.289 1.00 93.69 231 LYS A CA 1
ATOM 1869 C C . LYS A 1 231 ? 66.840 11.789 -112.345 1.00 93.69 231 LYS A C 1
ATOM 1871 O O . LYS A 1 231 ? 67.539 12.018 -113.330 1.00 93.69 231 LYS A O 1
ATOM 1876 N N . LEU A 1 232 ? 67.279 11.091 -111.297 1.00 92.69 232 LEU A N 1
ATOM 1877 C CA . LEU A 1 232 ? 68.586 10.442 -111.267 1.00 92.69 232 LEU A CA 1
ATOM 1878 C C . LEU A 1 232 ? 68.677 9.381 -112.368 1.00 92.69 232 LEU A C 1
ATOM 1880 O O . LEU A 1 232 ? 69.618 9.428 -113.148 1.00 92.69 232 LEU A O 1
ATOM 1884 N N . LYS A 1 233 ? 67.669 8.511 -112.511 1.00 94.62 233 LYS A N 1
ATOM 1885 C CA . LYS A 1 233 ? 67.621 7.504 -113.588 1.00 94.62 233 LYS A CA 1
ATOM 1886 C C . LYS A 1 233 ? 67.620 8.129 -114.984 1.00 94.62 233 LYS A C 1
ATOM 1888 O O . LYS A 1 233 ? 68.291 7.636 -115.890 1.00 94.62 233 LYS A O 1
ATOM 1893 N N . GLU A 1 234 ? 66.880 9.217 -115.192 1.00 93.25 234 GLU A N 1
ATOM 1894 C CA . GLU A 1 234 ? 66.914 9.961 -116.460 1.00 93.25 234 GLU A CA 1
ATOM 1895 C C . GLU A 1 234 ? 68.306 10.546 -116.741 1.00 93.25 234 GLU A C 1
ATOM 1897 O O . GLU A 1 234 ? 68.800 10.488 -117.868 1.00 93.25 234 GLU A O 1
ATOM 1902 N N . ALA A 1 235 ? 68.967 11.093 -115.718 1.00 92.06 235 ALA A N 1
ATOM 1903 C CA . ALA A 1 235 ? 70.326 11.604 -115.839 1.00 92.06 235 ALA A CA 1
ATOM 1904 C C . ALA A 1 235 ? 71.343 10.482 -116.113 1.00 92.06 235 ALA A C 1
ATOM 1906 O O . ALA A 1 235 ? 72.191 10.653 -116.986 1.00 92.06 235 ALA A O 1
ATOM 1907 N N . GLU A 1 236 ? 71.229 9.338 -115.432 1.00 91.69 236 GLU A N 1
ATOM 1908 C CA . GLU A 1 236 ? 72.058 8.141 -115.633 1.00 91.69 236 GLU A CA 1
ATOM 1909 C C . GLU A 1 236 ? 71.902 7.594 -117.055 1.00 91.69 236 GLU A C 1
ATOM 1911 O O . GLU A 1 236 ? 72.887 7.464 -117.773 1.00 91.69 236 GLU A O 1
ATOM 1916 N N . THR A 1 237 ? 70.671 7.373 -117.523 1.00 93.19 237 THR A N 1
ATOM 1917 C CA . THR A 1 237 ? 70.417 6.900 -118.899 1.00 93.19 237 THR A CA 1
ATOM 1918 C C . THR A 1 237 ? 70.932 7.877 -119.959 1.00 93.19 237 THR A C 1
ATOM 1920 O O . THR A 1 237 ? 71.466 7.463 -120.992 1.00 93.19 237 THR A O 1
ATOM 1923 N N . ARG A 1 238 ? 70.824 9.190 -119.711 1.00 92.50 238 ARG A N 1
ATOM 1924 C CA . ARG A 1 238 ? 71.405 10.218 -120.583 1.00 92.50 238 ARG A CA 1
ATOM 1925 C C . ARG A 1 238 ? 72.934 10.187 -120.567 1.00 92.50 238 ARG A C 1
ATOM 1927 O O . ARG A 1 238 ? 73.536 10.344 -121.631 1.00 92.50 238 ARG A O 1
ATOM 1934 N N . ALA A 1 239 ? 73.549 10.002 -119.400 1.00 91.00 239 ALA A N 1
ATOM 1935 C CA . ALA A 1 239 ? 74.994 9.866 -119.260 1.00 91.00 239 ALA A CA 1
ATOM 1936 C C . ALA A 1 239 ? 75.499 8.613 -119.991 1.00 91.00 239 ALA A C 1
ATOM 1938 O O . ALA A 1 239 ? 76.387 8.737 -120.828 1.00 91.00 239 ALA A O 1
ATOM 1939 N N . GLU A 1 240 ? 74.859 7.455 -119.809 1.00 90.81 240 GLU A N 1
ATOM 1940 C CA . GLU A 1 240 ? 75.181 6.217 -120.535 1.00 90.81 240 GLU A CA 1
ATOM 1941 C C . GLU A 1 240 ? 75.082 6.393 -122.059 1.00 90.81 240 GLU A C 1
ATOM 1943 O O . GLU A 1 240 ? 75.918 5.897 -122.820 1.00 90.81 240 GLU A O 1
ATOM 1948 N N . PHE A 1 241 ? 74.061 7.110 -122.543 1.00 91.31 241 PHE A N 1
ATOM 1949 C CA . PHE A 1 241 ? 73.923 7.397 -123.971 1.00 91.31 241 PHE A CA 1
ATOM 1950 C C . PHE A 1 241 ? 75.046 8.304 -124.489 1.00 91.31 241 PHE A C 1
ATOM 1952 O O . PHE A 1 241 ? 75.568 8.086 -125.590 1.00 91.31 241 PHE A O 1
ATOM 1959 N N . ALA A 1 242 ? 75.427 9.316 -123.706 1.00 89.94 242 ALA A N 1
ATOM 1960 C CA . ALA A 1 242 ? 76.552 10.186 -124.022 1.00 89.94 242 ALA A CA 1
ATOM 1961 C C . ALA A 1 242 ? 77.869 9.396 -124.044 1.00 89.94 242 ALA A C 1
ATOM 1963 O O . ALA A 1 242 ? 78.603 9.503 -125.021 1.00 89.94 242 ALA A O 1
ATOM 1964 N N . GLU A 1 243 ? 78.122 8.536 -123.054 1.00 89.38 243 GLU A N 1
ATOM 1965 C CA . GLU A 1 243 ? 79.301 7.660 -123.001 1.00 89.38 243 GLU A CA 1
ATOM 1966 C C . GLU A 1 243 ? 79.378 6.726 -124.213 1.00 89.38 243 GLU A C 1
ATOM 1968 O O . GLU A 1 243 ? 80.415 6.644 -124.868 1.00 89.38 243 GLU A O 1
ATOM 1973 N N . ARG A 1 244 ? 78.265 6.085 -124.601 1.00 89.62 244 ARG A N 1
ATOM 1974 C CA . ARG A 1 244 ? 78.215 5.271 -125.832 1.00 89.62 244 ARG A CA 1
ATOM 1975 C C . ARG A 1 244 ? 78.506 6.087 -127.087 1.00 89.62 244 ARG A C 1
ATOM 1977 O O . ARG A 1 244 ? 79.138 5.583 -128.015 1.00 89.62 244 ARG A O 1
ATOM 1984 N N . SER A 1 245 ? 78.011 7.321 -127.141 1.00 90.25 245 SER A N 1
ATOM 1985 C CA . SER A 1 245 ? 78.245 8.220 -128.274 1.00 90.25 245 SER A CA 1
ATOM 1986 C C . SER A 1 245 ? 79.714 8.630 -128.356 1.00 90.25 245 SER A C 1
ATOM 1988 O O . SER A 1 245 ? 80.279 8.602 -129.447 1.00 90.25 245 SER A O 1
ATOM 1990 N N . VAL A 1 246 ? 80.339 8.938 -127.214 1.00 89.94 246 VAL A N 1
ATOM 1991 C CA . VAL A 1 246 ? 81.776 9.221 -127.108 1.00 89.94 246 VAL A CA 1
ATOM 1992 C C . VAL A 1 246 ? 82.589 8.013 -127.563 1.00 89.94 246 VAL A C 1
ATOM 1994 O O . VAL A 1 246 ? 83.353 8.157 -128.507 1.00 89.94 246 VAL A O 1
ATOM 1997 N N . ALA A 1 247 ? 82.338 6.815 -127.029 1.00 88.00 247 ALA A N 1
ATOM 1998 C CA . ALA A 1 247 ? 83.054 5.598 -127.430 1.00 88.00 247 ALA A CA 1
ATOM 1999 C C . ALA A 1 247 ? 82.938 5.301 -128.940 1.00 88.00 247 ALA A C 1
ATOM 2001 O O . ALA A 1 247 ? 83.875 4.819 -129.577 1.00 88.00 247 ALA A O 1
ATOM 2002 N N . LYS A 1 248 ? 81.783 5.601 -129.552 1.00 90.00 248 LYS A N 1
ATOM 2003 C CA . LYS A 1 248 ? 81.591 5.456 -131.002 1.00 90.00 248 LYS A CA 1
ATOM 2004 C C . LYS A 1 248 ? 82.392 6.493 -131.794 1.00 90.00 248 LYS A C 1
ATOM 2006 O O . LYS A 1 248 ? 82.950 6.152 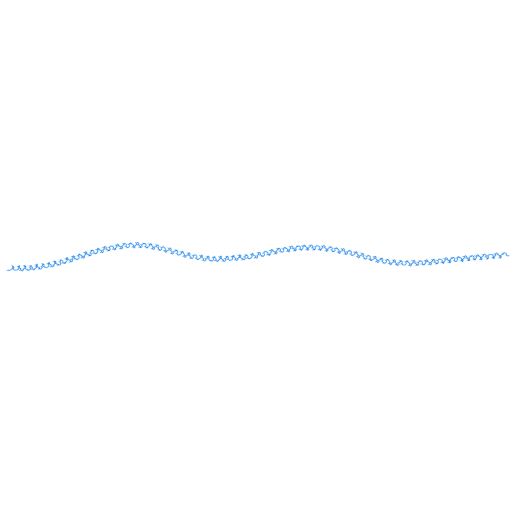-132.836 1.00 90.00 248 LYS A O 1
ATOM 2011 N N . LEU A 1 249 ? 82.425 7.742 -131.329 1.00 86.25 249 LEU A N 1
ATOM 2012 C CA . LEU A 1 249 ? 83.227 8.803 -131.938 1.00 86.25 249 LEU A CA 1
ATOM 2013 C C . LEU A 1 249 ? 84.724 8.517 -131.796 1.00 86.25 249 LEU A C 1
ATOM 2015 O O . LEU A 1 249 ? 85.427 8.655 -132.786 1.00 86.25 249 LEU A O 1
ATOM 2019 N N . GLU A 1 250 ? 85.182 8.053 -130.631 1.00 86.81 250 GLU A N 1
ATOM 2020 C CA . GLU A 1 250 ? 86.565 7.615 -130.394 1.00 86.81 250 GLU A CA 1
ATOM 2021 C C . GLU A 1 250 ? 86.965 6.510 -131.370 1.00 86.81 250 GLU A C 1
ATOM 2023 O O . GLU A 1 250 ? 87.942 6.670 -132.087 1.00 86.81 250 GLU A O 1
ATOM 2028 N N . LYS A 1 251 ? 86.140 5.467 -131.533 1.00 89.62 251 LYS A N 1
ATOM 2029 C CA . LYS A 1 251 ? 86.400 4.433 -132.546 1.00 89.62 251 LYS A CA 1
ATOM 2030 C C . LYS A 1 251 ? 86.496 5.003 -133.966 1.00 89.62 251 LYS A C 1
ATOM 2032 O O . LYS A 1 251 ? 87.316 4.566 -134.760 1.00 89.62 251 LYS A O 1
ATOM 2037 N N . THR A 1 252 ? 85.638 5.968 -134.298 1.00 85.94 252 THR A N 1
ATOM 2038 C CA . THR A 1 252 ? 85.666 6.607 -135.624 1.00 85.94 252 THR A CA 1
ATOM 2039 C C . THR A 1 252 ? 86.934 7.445 -135.801 1.00 85.94 252 THR A C 1
ATOM 2041 O O . THR A 1 252 ? 87.459 7.520 -136.907 1.00 85.94 252 THR A O 1
ATOM 2044 N N . ILE A 1 253 ? 87.421 8.079 -134.730 1.00 85.50 253 ILE A N 1
ATOM 2045 C CA . ILE A 1 253 ? 88.705 8.782 -134.718 1.00 85.50 253 ILE A CA 1
ATOM 2046 C C . ILE A 1 253 ? 89.837 7.781 -134.950 1.00 85.50 253 ILE A C 1
ATOM 2048 O O . ILE A 1 253 ? 90.614 8.015 -135.866 1.00 85.50 253 ILE A O 1
ATOM 2052 N N . ASP A 1 254 ? 89.879 6.664 -134.219 1.00 86.31 254 ASP A N 1
ATOM 2053 C CA . ASP A 1 254 ? 90.897 5.619 -134.401 1.00 86.31 254 ASP A CA 1
ATOM 2054 C C . ASP A 1 254 ? 90.910 5.096 -135.852 1.00 86.31 254 ASP A C 1
ATOM 2056 O O . ASP A 1 254 ? 91.956 5.081 -136.499 1.00 86.31 254 ASP A O 1
ATOM 2060 N N . ASP A 1 255 ? 89.737 4.755 -136.407 1.00 85.56 255 ASP A N 1
ATOM 2061 C CA . ASP A 1 255 ? 89.594 4.283 -137.795 1.00 85.56 255 ASP A CA 1
ATOM 2062 C C . ASP A 1 255 ? 90.113 5.335 -138.811 1.00 85.56 255 ASP A C 1
ATOM 2064 O O . ASP A 1 255 ? 90.775 5.000 -139.798 1.00 85.56 255 ASP A O 1
ATOM 2068 N N . LEU A 1 256 ? 89.835 6.626 -138.572 1.00 82.69 256 LEU A N 1
ATOM 2069 C CA . LEU A 1 256 ? 90.311 7.736 -139.410 1.00 82.69 256 LEU A CA 1
ATOM 2070 C C . LEU A 1 256 ? 91.813 8.005 -139.240 1.00 82.69 256 LEU A C 1
ATOM 2072 O O . LEU A 1 256 ? 92.478 8.384 -140.207 1.00 82.69 256 LEU A O 1
ATOM 2076 N N . GLU A 1 257 ? 92.359 7.841 -138.035 1.00 83.25 257 GLU A N 1
ATOM 2077 C CA . GLU A 1 257 ? 93.793 7.958 -137.768 1.00 83.25 257 GLU A CA 1
ATOM 2078 C C . GLU A 1 257 ? 94.575 6.841 -138.469 1.00 83.25 257 GLU A C 1
ATOM 2080 O O . GLU A 1 257 ? 95.601 7.122 -139.101 1.00 83.25 257 GLU A O 1
ATOM 2085 N N . ASP A 1 258 ? 94.052 5.612 -138.461 1.00 84.56 258 ASP A N 1
ATOM 2086 C CA . ASP A 1 258 ? 94.597 4.477 -139.209 1.00 84.56 258 ASP A CA 1
ATOM 2087 C C . ASP A 1 258 ? 94.563 4.729 -140.728 1.00 84.56 258 ASP A C 1
ATOM 2089 O O . ASP A 1 258 ? 95.571 4.536 -141.421 1.00 84.56 258 ASP A O 1
ATOM 2093 N N . GLU A 1 259 ? 93.444 5.233 -141.268 1.00 80.75 259 GLU A N 1
ATOM 2094 C CA . GLU A 1 259 ? 93.352 5.633 -142.680 1.00 80.75 259 GLU A CA 1
ATOM 2095 C C . GLU A 1 259 ? 94.346 6.746 -143.032 1.00 80.75 259 GLU A C 1
ATOM 2097 O O . GLU A 1 259 ? 95.006 6.694 -144.079 1.00 80.75 259 GLU A O 1
ATOM 2102 N N . LEU A 1 260 ? 94.491 7.750 -142.163 1.00 80.81 260 LEU A N 1
ATOM 2103 C CA . LEU A 1 260 ? 95.434 8.848 -142.349 1.00 80.81 260 LEU A CA 1
ATOM 2104 C C . LEU A 1 260 ? 96.878 8.339 -142.353 1.00 80.81 260 LEU A C 1
ATOM 2106 O O . LEU A 1 260 ? 97.690 8.783 -143.172 1.00 80.81 260 LEU A O 1
ATOM 2110 N N . TYR A 1 261 ? 97.210 7.406 -141.461 1.00 82.81 261 TYR A N 1
ATOM 2111 C CA . TYR A 1 261 ? 98.524 6.777 -141.415 1.00 82.81 261 TYR A CA 1
ATOM 2112 C C . TYR A 1 261 ? 98.801 5.972 -142.692 1.00 82.81 261 TYR A C 1
ATOM 2114 O O . TYR A 1 261 ? 99.857 6.136 -143.312 1.00 82.81 261 TYR A O 1
ATOM 2122 N N . ALA A 1 262 ? 97.828 5.182 -143.155 1.00 79.94 262 ALA A N 1
ATOM 2123 C CA . ALA A 1 262 ? 97.919 4.441 -144.410 1.00 79.94 262 ALA A CA 1
ATOM 2124 C C . ALA A 1 262 ? 98.099 5.370 -145.627 1.00 79.94 262 ALA A C 1
ATOM 2126 O O . ALA A 1 262 ? 98.920 5.095 -146.509 1.00 79.94 262 ALA A O 1
ATOM 2127 N N . GLN A 1 263 ? 97.383 6.498 -145.670 1.00 76.44 263 GLN A N 1
ATOM 2128 C CA . GLN A 1 263 ? 97.545 7.513 -146.715 1.00 76.44 263 GLN A CA 1
ATOM 2129 C C . GLN A 1 263 ? 98.914 8.192 -146.656 1.00 76.44 263 GLN A C 1
ATOM 2131 O O . GLN A 1 263 ? 99.544 8.378 -147.696 1.00 76.44 263 GLN A O 1
ATOM 2136 N N . LYS A 1 264 ? 99.425 8.511 -145.460 1.00 75.94 264 LYS A N 1
ATOM 2137 C CA . LYS A 1 264 ? 100.785 9.049 -145.294 1.00 75.94 264 LYS A CA 1
ATOM 2138 C C . LYS A 1 264 ? 101.849 8.076 -145.794 1.00 75.94 264 LYS A C 1
ATOM 2140 O O . LYS A 1 264 ? 102.782 8.513 -146.462 1.00 75.94 264 LYS A O 1
ATOM 2145 N N . LEU A 1 265 ? 101.708 6.779 -145.516 1.00 78.69 265 LEU A N 1
ATOM 2146 C CA . LEU A 1 265 ? 102.609 5.745 -146.038 1.00 78.69 265 LEU A CA 1
ATOM 2147 C C . LEU A 1 265 ? 102.563 5.666 -147.568 1.00 78.69 265 LEU A C 1
ATOM 2149 O O . LEU A 1 265 ? 103.618 5.646 -148.197 1.00 78.69 265 LEU A O 1
ATOM 2153 N N . LYS A 1 266 ? 101.367 5.696 -148.174 1.00 77.00 266 LYS A N 1
ATOM 2154 C CA . LYS A 1 266 ? 101.215 5.769 -149.639 1.00 77.00 266 LYS A CA 1
ATOM 2155 C C . LYS A 1 266 ? 101.871 7.012 -150.227 1.00 77.00 266 LYS A C 1
ATOM 2157 O O . LYS A 1 266 ? 102.582 6.908 -151.218 1.00 77.00 266 LYS A O 1
ATOM 2162 N N . TYR A 1 267 ? 101.651 8.174 -149.617 1.00 75.25 267 TYR A N 1
ATOM 2163 C CA . TYR A 1 267 ? 102.244 9.426 -150.079 1.00 75.25 267 TYR A CA 1
ATOM 2164 C C . TYR A 1 267 ? 103.770 9.381 -149.994 1.00 75.25 267 TYR A C 1
ATOM 2166 O O . TYR A 1 267 ? 104.453 9.845 -150.900 1.00 75.25 267 TYR A O 1
ATOM 2174 N N . LYS A 1 268 ? 104.308 8.779 -148.928 1.00 76.88 268 LYS A N 1
ATOM 2175 C CA . LYS A 1 268 ? 105.748 8.589 -148.760 1.00 76.88 268 LYS A CA 1
ATOM 2176 C C . LYS A 1 268 ? 106.325 7.639 -149.813 1.00 76.88 268 LYS A C 1
ATOM 2178 O O . LYS A 1 268 ? 107.334 7.982 -150.410 1.00 76.88 268 LYS A O 1
ATOM 2183 N N . ALA A 1 269 ? 105.650 6.525 -150.101 1.00 73.69 269 ALA A N 1
ATOM 2184 C CA . ALA A 1 269 ? 106.050 5.605 -151.168 1.00 73.69 269 ALA A CA 1
ATOM 2185 C C . ALA A 1 269 ? 106.040 6.287 -152.550 1.00 73.69 269 ALA A C 1
ATOM 2187 O O . ALA A 1 269 ? 107.009 6.182 -153.289 1.00 73.69 269 ALA A O 1
ATOM 2188 N N . ILE A 1 270 ? 104.992 7.059 -152.864 1.00 74.06 270 ILE A N 1
ATOM 2189 C CA . ILE A 1 270 ? 104.909 7.846 -154.108 1.00 74.06 270 ILE A CA 1
ATOM 2190 C C . ILE A 1 270 ? 106.013 8.910 -154.161 1.00 74.06 270 ILE A C 1
ATOM 2192 O O . ILE A 1 270 ? 106.585 9.145 -155.218 1.00 74.06 270 ILE A O 1
ATOM 2196 N N . SER A 1 271 ? 106.326 9.559 -153.037 1.00 70.12 271 SER A N 1
ATOM 2197 C CA . SER A 1 271 ? 107.414 10.541 -152.963 1.00 70.12 271 SER A CA 1
ATOM 2198 C C . SER A 1 271 ? 108.785 9.895 -153.183 1.00 70.12 271 SER A C 1
ATOM 2200 O O . SER A 1 271 ? 109.612 10.478 -153.870 1.00 70.12 271 SER A O 1
ATOM 2202 N N . GLU A 1 272 ? 109.019 8.696 -152.641 1.00 72.12 272 GLU A N 1
ATOM 2203 C CA . GLU A 1 272 ? 110.246 7.918 -152.861 1.00 72.12 272 GLU A CA 1
ATOM 2204 C C . GLU A 1 272 ? 110.355 7.427 -154.321 1.00 72.12 272 GLU A C 1
ATOM 2206 O O . GLU A 1 272 ? 111.437 7.481 -154.904 1.00 72.12 272 GLU A O 1
ATOM 2211 N N . GLU A 1 273 ? 109.245 7.027 -154.955 1.00 67.12 273 GLU A N 1
ATOM 2212 C CA . GLU A 1 273 ? 109.190 6.729 -156.398 1.00 67.12 273 GLU A CA 1
ATOM 2213 C C . GLU A 1 273 ? 109.456 7.976 -157.258 1.00 67.12 273 GLU A C 1
ATOM 2215 O O . GLU A 1 273 ? 110.147 7.894 -158.276 1.00 67.12 273 GLU A O 1
ATOM 2220 N N . LEU A 1 274 ? 108.949 9.141 -156.842 1.00 64.94 274 LEU A N 1
ATOM 2221 C CA . LEU A 1 274 ? 109.173 10.416 -157.523 1.00 64.94 274 LEU A CA 1
ATOM 2222 C C . LEU A 1 274 ? 110.633 10.875 -157.402 1.00 64.94 274 LEU A C 1
ATOM 2224 O O . LEU A 1 274 ? 111.202 11.335 -158.390 1.00 64.94 274 LEU A O 1
ATOM 2228 N N . ASP A 1 275 ? 111.252 10.708 -156.231 1.00 66.38 275 ASP A N 1
ATOM 2229 C CA . ASP A 1 275 ? 112.675 10.993 -156.011 1.00 66.38 275 ASP A CA 1
ATOM 2230 C C . ASP A 1 275 ? 113.572 10.035 -156.815 1.00 66.38 275 ASP A C 1
ATOM 2232 O O . ASP A 1 275 ? 114.612 10.448 -157.334 1.00 66.38 275 ASP A O 1
ATOM 2236 N N . HIS A 1 276 ? 113.157 8.775 -156.995 1.00 61.38 276 HIS A N 1
ATOM 2237 C CA . HIS A 1 276 ? 113.824 7.846 -157.912 1.00 61.38 276 HIS A CA 1
ATOM 2238 C C . HIS A 1 276 ? 113.696 8.287 -159.380 1.00 61.38 276 HIS A C 1
ATOM 2240 O O . HIS A 1 276 ? 114.699 8.326 -160.090 1.00 61.38 276 HIS A O 1
ATOM 2246 N N . ALA A 1 277 ? 112.499 8.685 -159.824 1.00 60.47 277 ALA A N 1
ATOM 2247 C CA . ALA A 1 277 ? 112.265 9.155 -161.192 1.00 60.47 277 ALA A CA 1
ATOM 2248 C C . ALA A 1 277 ? 112.976 10.488 -161.506 1.00 60.47 277 ALA A C 1
ATOM 2250 O O . ALA A 1 277 ? 113.409 10.711 -162.637 1.00 60.47 277 ALA A O 1
ATOM 2251 N N . LEU A 1 278 ? 113.117 11.375 -160.514 1.00 59.47 278 LEU A N 1
ATOM 2252 C CA . LEU A 1 278 ? 113.850 12.639 -160.645 1.00 59.47 278 LEU A CA 1
ATOM 2253 C C . LEU A 1 278 ? 115.371 12.435 -160.681 1.00 59.47 278 LEU A C 1
ATOM 2255 O O . LEU A 1 278 ? 116.050 13.116 -161.456 1.00 59.47 278 LEU A O 1
ATOM 2259 N N . ASN A 1 279 ? 115.907 11.487 -159.906 1.00 61.28 279 ASN A N 1
ATOM 2260 C CA . ASN A 1 279 ? 117.329 11.134 -159.969 1.00 61.28 279 ASN A CA 1
ATOM 2261 C C . ASN A 1 279 ? 117.719 10.474 -161.306 1.00 61.28 279 ASN A C 1
ATOM 2263 O O . ASN A 1 279 ? 118.796 10.763 -161.824 1.00 61.28 279 ASN A O 1
ATOM 2267 N N . ASP A 1 280 ? 116.835 9.688 -161.930 1.00 58.28 280 ASP A N 1
ATOM 2268 C CA . ASP A 1 280 ? 117.078 9.123 -163.271 1.00 58.28 280 ASP A CA 1
ATOM 2269 C C . ASP A 1 280 ? 117.072 10.181 -164.395 1.00 58.28 280 ASP A C 1
ATOM 2271 O O . ASP A 1 280 ? 117.665 9.966 -165.448 1.00 58.28 280 ASP A O 1
ATOM 2275 N N . MET A 1 281 ? 116.449 11.348 -164.185 1.00 58.53 281 MET A N 1
ATOM 2276 C CA . MET A 1 281 ? 116.484 12.476 -165.132 1.00 58.53 281 MET A CA 1
ATOM 2277 C C . MET A 1 281 ? 117.710 13.394 -164.964 1.00 58.53 281 MET A C 1
ATOM 2279 O O . MET A 1 281 ? 117.876 14.337 -165.741 1.00 58.53 281 MET A O 1
ATOM 2283 N N . THR A 1 282 ? 118.555 13.159 -163.955 1.00 53.81 282 THR A N 1
ATOM 2284 C CA . THR A 1 282 ? 119.751 13.970 -163.653 1.00 53.81 282 THR A CA 1
ATOM 2285 C C . THR A 1 282 ? 121.081 13.248 -163.943 1.00 53.81 282 THR A C 1
ATOM 2287 O O . THR A 1 282 ? 122.138 13.679 -163.479 1.00 53.81 282 THR A O 1
ATOM 2290 N N . SER A 1 283 ? 121.053 12.210 -164.792 1.00 46.34 283 SER A N 1
ATOM 2291 C CA . SER A 1 283 ? 122.201 11.597 -165.497 1.00 46.34 283 SER A CA 1
ATOM 2292 C C . SER A 1 283 ? 121.891 11.414 -166.982 1.00 46.34 283 SER A C 1
ATOM 2294 O O . SER A 1 283 ? 122.856 11.452 -167.778 1.00 46.34 283 SER A O 1
#